Protein AF-F7V341-F1 (afdb_monomer)

Structure (mmCIF, N/CA/C/O backbone):
data_AF-F7V341-F1
#
_entry.id   AF-F7V341-F1
#
loop_
_atom_site.group_PDB
_atom_site.id
_atom_site.type_symbol
_atom_site.label_atom_id
_atom_site.label_alt_id
_atom_site.label_comp_id
_atom_site.label_asym_id
_atom_site.label_entity_id
_atom_site.label_seq_id
_atom_site.pdbx_PDB_ins_code
_atom_site.Cartn_x
_atom_site.Cartn_y
_atom_site.Cartn_z
_atom_site.occupancy
_atom_site.B_iso_or_equiv
_atom_site.auth_seq_id
_atom_site.auth_comp_id
_atom_site.auth_asym_id
_atom_site.auth_atom_id
_atom_site.pdbx_PDB_model_num
ATOM 1 N N . MET A 1 1 ? -10.546 -16.181 17.383 1.00 55.66 1 MET A N 1
ATOM 2 C CA . MET A 1 1 ? -9.784 -15.090 18.020 1.00 55.66 1 MET A CA 1
ATOM 3 C C . MET A 1 1 ? -10.791 -14.200 18.702 1.00 55.66 1 MET A C 1
ATOM 5 O O . MET A 1 1 ? -11.728 -13.771 18.034 1.00 55.66 1 MET A O 1
ATOM 9 N N . ALA A 1 2 ? -10.668 -14.019 20.012 1.00 81.25 2 ALA A N 1
ATOM 10 C CA . ALA A 1 2 ? -11.528 -13.105 20.741 1.00 81.25 2 ALA A CA 1
ATOM 11 C C . ALA A 1 2 ? -10.907 -11.705 20.666 1.00 81.25 2 ALA A C 1
ATOM 13 O O . ALA A 1 2 ? -9.764 -11.485 21.069 1.00 81.25 2 ALA A O 1
ATOM 14 N N . VAL A 1 3 ? -11.648 -10.759 20.095 1.00 93.88 3 VAL A N 1
ATOM 15 C CA . VAL A 1 3 ? -11.376 -9.337 20.315 1.00 93.88 3 VAL A CA 1
ATOM 16 C C . VAL A 1 3 ? -11.966 -8.950 21.667 1.00 93.88 3 VAL A C 1
ATOM 18 O O . VAL A 1 3 ? -13.010 -9.471 22.061 1.00 93.88 3 VAL A O 1
ATOM 21 N N . THR A 1 4 ? -11.326 -8.028 22.376 1.00 96.75 4 THR A N 1
ATOM 22 C CA . THR A 1 4 ? -11.939 -7.374 23.534 1.00 96.75 4 THR A CA 1
ATOM 23 C C . THR A 1 4 ? -12.613 -6.095 23.066 1.00 96.75 4 THR A C 1
ATOM 25 O O . THR A 1 4 ? -12.079 -5.374 22.219 1.00 96.75 4 THR A O 1
ATOM 28 N N . ALA A 1 5 ? -13.798 -5.817 23.601 1.00 97.62 5 ALA A N 1
ATOM 29 C CA . ALA A 1 5 ? -14.559 -4.636 23.240 1.00 97.62 5 ALA A CA 1
ATOM 30 C C . ALA A 1 5 ? -15.287 -4.049 24.448 1.00 97.62 5 ALA A C 1
ATOM 32 O O . ALA A 1 5 ? -15.711 -4.771 25.349 1.00 97.62 5 ALA A O 1
ATOM 33 N N . GLU A 1 6 ? -15.452 -2.732 24.443 1.00 97.94 6 GLU A N 1
ATOM 34 C CA . GLU A 1 6 ? -16.211 -1.994 25.445 1.00 97.94 6 GLU A CA 1
ATOM 35 C C . GLU A 1 6 ? -17.426 -1.334 24.802 1.00 97.94 6 GLU A C 1
ATOM 37 O O . GLU A 1 6 ? -17.335 -0.719 23.736 1.00 97.94 6 GLU A O 1
ATOM 42 N N . LYS A 1 7 ? -18.571 -1.423 25.480 1.00 97.81 7 LYS A N 1
ATOM 43 C CA . LYS A 1 7 ? -19.772 -0.702 25.072 1.00 97.81 7 LYS A CA 1
ATOM 44 C C . LYS A 1 7 ? -19.579 0.798 25.309 1.00 97.81 7 LYS A C 1
ATOM 46 O O . LYS A 1 7 ? -19.144 1.228 26.379 1.00 97.81 7 LYS A O 1
ATOM 51 N N . ARG A 1 8 ? -19.941 1.603 24.316 1.00 97.50 8 ARG A N 1
ATOM 52 C CA . ARG A 1 8 ? -19.911 3.067 24.342 1.00 97.50 8 ARG A CA 1
ATOM 53 C C . ARG A 1 8 ? -21.260 3.628 23.896 1.00 97.50 8 ARG A C 1
ATOM 55 O O . ARG A 1 8 ? -22.016 2.966 23.190 1.00 97.50 8 ARG A O 1
ATOM 62 N N . GLN A 1 9 ? -21.536 4.870 24.287 1.00 95.81 9 GLN A N 1
ATOM 63 C CA . GLN A 1 9 ? -22.714 5.614 23.847 1.00 95.81 9 GLN A CA 1
ATOM 64 C C . GLN A 1 9 ? -22.306 6.645 22.789 1.00 95.81 9 GLN A C 1
ATOM 66 O O . GLN A 1 9 ? -21.424 7.469 23.033 1.00 95.81 9 GLN A O 1
ATOM 71 N N . GLY A 1 10 ? -22.937 6.596 21.618 1.00 90.56 10 GLY A N 1
ATOM 72 C CA . GLY A 1 10 ? -22.779 7.568 20.537 1.00 90.56 10 GLY A CA 1
ATOM 73 C C . GLY A 1 10 ? -24.066 8.350 20.276 1.00 90.56 10 GLY A C 1
ATOM 74 O O . GLY A 1 10 ? -25.087 8.138 20.933 1.00 90.56 10 GLY A O 1
ATOM 75 N N . LYS A 1 11 ? -24.022 9.249 19.285 1.00 87.62 11 LYS A N 1
ATOM 76 C CA . LYS A 1 11 ? -25.200 10.014 18.835 1.00 87.62 11 LYS A CA 1
ATOM 77 C C . LYS A 1 11 ? -26.300 9.104 18.271 1.00 87.62 11 LYS A C 1
ATOM 79 O O . LYS A 1 11 ? -27.471 9.364 18.515 1.00 87.62 11 LYS A O 1
ATOM 84 N N . ASP A 1 12 ? -25.908 8.017 17.606 1.00 86.94 12 ASP A N 1
ATOM 85 C CA . ASP A 1 12 ? -26.813 7.071 16.936 1.00 86.94 12 ASP A CA 1
ATOM 86 C C . ASP A 1 12 ? -27.156 5.835 17.792 1.00 86.94 12 ASP A C 1
ATOM 88 O O . ASP A 1 12 ? -27.666 4.840 17.282 1.00 86.94 12 ASP A O 1
ATOM 92 N N . GLY A 1 13 ? -26.863 5.882 19.097 1.00 93.56 13 GLY A N 1
ATOM 93 C CA . GLY A 1 13 ? -27.121 4.792 20.040 1.00 93.56 13 GLY A CA 1
ATOM 94 C C . GLY A 1 13 ? -25.859 4.113 20.575 1.00 93.56 13 GLY A C 1
ATOM 95 O O . GLY A 1 13 ? -24.758 4.670 20.538 1.00 93.56 13 GLY A O 1
ATOM 96 N N . GLU A 1 14 ? -26.041 2.918 21.135 1.00 97.12 14 GLU A N 1
ATOM 97 C CA . GLU A 1 14 ? -24.947 2.100 21.662 1.00 97.12 14 GLU A CA 1
ATOM 98 C C . GLU A 1 14 ? -24.066 1.559 20.525 1.00 97.12 14 GLU A C 1
ATOM 100 O O . GLU A 1 14 ? -24.561 1.145 19.474 1.00 97.12 14 GLU A O 1
ATOM 105 N N . TYR A 1 15 ? -22.754 1.522 20.749 1.00 98.12 15 TYR A N 1
ATOM 106 C CA . TYR A 1 15 ? -21.795 0.891 19.846 1.00 98.12 15 TYR A CA 1
ATOM 107 C C . TYR A 1 15 ? -20.679 0.183 20.616 1.00 98.12 15 TYR A C 1
ATOM 109 O O . TYR A 1 15 ? -20.472 0.431 21.804 1.00 98.12 15 TYR A O 1
ATOM 117 N N . MET A 1 16 ? -19.942 -0.682 19.923 1.00 98.44 16 MET A N 1
ATOM 118 C CA . MET A 1 16 ? -18.777 -1.378 20.465 1.00 98.44 16 MET A CA 1
ATOM 119 C C . MET A 1 16 ? -17.484 -0.704 20.003 1.00 98.44 16 MET A C 1
ATOM 121 O O . MET A 1 16 ? -17.299 -0.406 18.818 1.00 98.44 16 MET A O 1
ATOM 125 N N . GLU A 1 17 ? -16.594 -0.471 20.959 1.00 98.62 17 GLU A N 1
ATOM 126 C CA . GLU A 1 17 ? -15.222 -0.024 20.750 1.00 98.62 17 GLU A CA 1
ATOM 127 C C . GLU A 1 17 ? -14.275 -1.202 20.945 1.00 98.62 17 GLU A C 1
ATOM 129 O O . GLU A 1 17 ? -14.249 -1.781 22.027 1.00 98.62 17 GLU A O 1
ATOM 134 N N . ILE A 1 18 ? -13.477 -1.542 19.933 1.00 98.62 18 ILE A N 1
ATOM 135 C CA . ILE A 1 18 ? -12.446 -2.576 20.072 1.00 98.62 18 ILE A CA 1
ATOM 136 C C . ILE A 1 18 ? -11.300 -2.038 20.925 1.00 98.62 18 ILE A C 1
ATOM 138 O O . ILE A 1 18 ? -10.719 -1.002 20.603 1.00 98.62 18 ILE A O 1
ATOM 142 N N . THR A 1 19 ? -10.949 -2.757 21.987 1.00 98.31 19 THR A N 1
ATOM 143 C CA . THR A 1 19 ? -9.899 -2.374 22.943 1.00 98.31 19 THR A CA 1
ATOM 144 C C . THR A 1 19 ? -8.678 -3.289 22.911 1.00 98.31 19 THR A C 1
ATOM 146 O O . THR A 1 19 ? -7.677 -2.972 23.545 1.00 98.31 19 THR A O 1
ATOM 149 N N . GLY A 1 20 ? -8.735 -4.397 22.169 1.00 97.69 20 GLY A N 1
ATOM 150 C CA . GLY A 1 20 ? -7.634 -5.349 22.063 1.00 97.69 20 GLY A CA 1
ATOM 151 C C . GLY A 1 20 ? -8.049 -6.675 21.423 1.00 97.69 20 GLY A C 1
ATOM 152 O O . GLY A 1 20 ? -9.156 -6.825 20.903 1.00 97.69 20 GLY A O 1
ATOM 153 N N . ALA A 1 21 ? -7.136 -7.643 21.453 1.00 96.88 21 ALA A N 1
ATOM 154 C CA . ALA A 1 21 ? -7.350 -9.029 21.035 1.00 96.88 21 ALA A CA 1
ATOM 155 C C . ALA A 1 21 ? -6.364 -9.956 21.758 1.00 96.88 21 ALA A C 1
ATOM 157 O O . ALA A 1 21 ? -5.354 -9.485 22.293 1.00 96.88 21 ALA A O 1
ATOM 158 N N . ASP A 1 22 ? -6.621 -11.262 21.722 1.00 95.62 22 ASP A N 1
ATOM 159 C CA . ASP A 1 22 ? -5.758 -12.285 22.323 1.00 95.62 22 ASP A CA 1
ATOM 160 C C . ASP A 1 22 ? -4.270 -12.129 21.920 1.00 95.62 22 ASP A C 1
ATOM 162 O O . ASP A 1 22 ? -3.976 -11.794 20.761 1.00 95.62 22 ASP A O 1
ATOM 166 N N . PRO A 1 23 ? -3.305 -12.380 22.829 1.00 93.56 23 PRO A N 1
ATOM 167 C CA . PRO A 1 23 ? -1.886 -12.471 22.478 1.00 93.56 23 PRO A CA 1
ATOM 168 C C . PRO A 1 23 ? -1.622 -13.549 21.417 1.00 93.56 23 PRO A C 1
ATOM 170 O O . PRO A 1 23 ? -2.272 -14.592 21.412 1.00 93.56 23 PRO A O 1
ATOM 173 N N . GLY A 1 24 ? -0.648 -13.322 20.536 1.00 94.94 24 GLY A N 1
ATOM 174 C CA . GLY A 1 24 ? -0.331 -14.231 19.429 1.00 94.94 24 GLY A CA 1
ATOM 175 C C . GLY A 1 24 ? -1.274 -14.104 18.228 1.00 94.94 24 GLY A C 1
ATOM 176 O O . GLY A 1 24 ? -1.206 -14.915 17.307 1.00 94.94 24 GLY A O 1
ATOM 177 N N . THR A 1 25 ? -2.155 -13.101 18.215 1.00 96.69 25 THR A N 1
ATOM 178 C CA . THR A 1 25 ? -2.979 -12.790 17.042 1.00 96.69 25 THR A CA 1
ATOM 179 C C . THR A 1 25 ? -2.078 -12.214 15.951 1.00 96.69 25 THR A C 1
ATOM 181 O O . THR A 1 25 ? -1.647 -11.073 16.060 1.00 96.69 25 THR A O 1
ATOM 184 N N . GLU A 1 26 ? -1.791 -12.990 14.901 1.00 97.81 26 GLU A N 1
ATOM 185 C CA . GLU A 1 26 ? -1.021 -12.502 13.743 1.00 97.81 26 GLU A CA 1
ATOM 186 C C . GLU A 1 26 ? -1.901 -11.787 12.707 1.00 97.81 26 GLU A C 1
ATOM 188 O O . GLU A 1 26 ? -1.457 -10.842 12.055 1.00 97.81 26 GLU A O 1
ATOM 193 N N . VAL A 1 27 ? -3.162 -12.212 12.570 1.00 98.12 27 VAL A N 1
ATOM 194 C CA . VAL A 1 27 ? -4.146 -11.624 11.651 1.00 98.12 27 VAL A CA 1
ATOM 195 C C . VAL A 1 27 ? -5.333 -11.123 12.463 1.00 98.12 27 VAL A C 1
ATOM 197 O O . VAL A 1 27 ? -6.167 -11.909 12.910 1.00 98.12 27 VAL A O 1
ATOM 200 N N . LEU A 1 28 ? -5.417 -9.810 12.657 1.00 98.25 28 LEU A N 1
ATOM 201 C CA . LEU A 1 28 ? -6.526 -9.178 13.358 1.00 98.25 28 LEU A CA 1
ATOM 202 C C . LEU A 1 28 ? -7.665 -8.897 12.385 1.00 98.25 28 LEU A C 1
ATOM 204 O O . LEU A 1 28 ? -7.558 -8.030 11.521 1.00 98.25 28 LEU A O 1
ATOM 208 N N . VAL A 1 29 ? -8.788 -9.582 12.575 1.00 98.06 29 VAL A N 1
ATOM 209 C CA . VAL A 1 29 ? -10.042 -9.268 11.885 1.00 98.06 29 VAL A CA 1
ATOM 210 C C . VAL A 1 29 ? -10.973 -8.587 12.875 1.00 98.06 29 VAL A C 1
ATOM 212 O O . VAL A 1 29 ? -11.440 -9.218 13.824 1.00 98.06 29 VAL A O 1
ATOM 215 N N . ILE A 1 30 ? -11.234 -7.297 12.668 1.00 98.31 30 ILE A N 1
ATOM 216 C CA . ILE A 1 30 ? -12.213 -6.567 13.471 1.00 98.31 30 ILE A CA 1
ATOM 217 C C . ILE A 1 30 ? -13.617 -7.012 13.033 1.00 98.31 30 ILE A C 1
ATOM 219 O O . ILE A 1 30 ? -13.924 -6.936 11.843 1.00 98.31 30 ILE A O 1
ATOM 223 N N . PRO A 1 31 ? -14.475 -7.496 13.948 1.00 97.62 31 PRO A N 1
ATOM 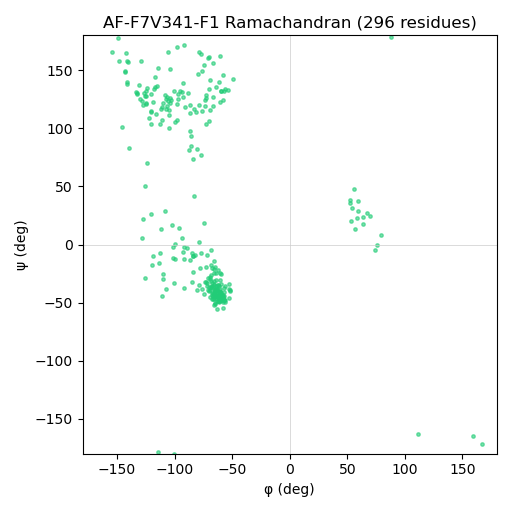224 C CA . PRO A 1 31 ? -15.825 -7.908 13.586 1.00 97.62 31 PRO A CA 1
ATOM 225 C C . PRO A 1 31 ? -16.723 -6.693 13.324 1.00 97.62 31 PRO A C 1
ATOM 227 O O . PRO A 1 31 ? -16.517 -5.624 13.894 1.00 97.62 31 PRO A O 1
ATOM 230 N N . GLU A 1 32 ? -17.766 -6.865 12.510 1.00 97.69 32 GLU A N 1
ATOM 231 C CA . GL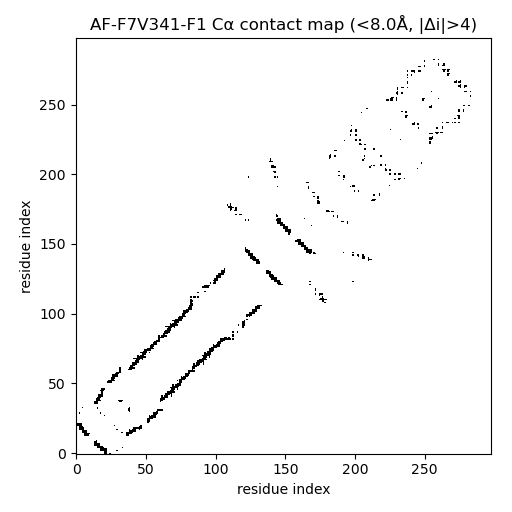U A 1 32 ? -18.772 -5.812 12.291 1.00 97.69 32 GLU A CA 1
ATOM 232 C C . GLU A 1 32 ? -19.648 -5.560 13.526 1.00 97.69 32 GLU A C 1
ATOM 234 O O . GLU A 1 32 ? -20.146 -4.451 13.731 1.00 97.69 32 GLU A O 1
ATOM 239 N N . THR A 1 33 ? -19.829 -6.586 14.363 1.00 97.44 33 THR A N 1
ATOM 240 C CA . THR A 1 33 ? -20.651 -6.550 15.578 1.00 97.44 33 THR A CA 1
ATOM 241 C C . THR A 1 33 ? -20.022 -7.372 16.699 1.00 97.44 33 THR A C 1
ATOM 243 O O . THR A 1 33 ? -19.436 -8.420 16.431 1.00 97.44 33 THR A O 1
ATOM 246 N N . VAL A 1 34 ? -20.237 -6.969 17.952 1.00 97.12 34 VAL A N 1
ATOM 247 C CA . VAL A 1 34 ? -19.986 -7.792 19.148 1.00 97.12 34 VAL A CA 1
ATOM 248 C C . VAL A 1 34 ? -21.277 -7.821 19.965 1.00 97.12 34 VAL A C 1
ATOM 250 O O . VAL A 1 34 ? -21.876 -6.774 20.195 1.00 97.12 34 VAL A O 1
ATOM 253 N N . ASP A 1 35 ? -21.750 -9.016 20.328 1.00 94.50 35 ASP A N 1
ATOM 254 C CA . ASP A 1 35 ? -23.031 -9.237 21.026 1.00 94.50 35 ASP A CA 1
ATOM 255 C C . ASP A 1 35 ? -24.245 -8.570 20.345 1.00 94.50 35 ASP A C 1
ATOM 257 O O . ASP A 1 35 ? -25.162 -8.070 20.994 1.00 94.50 35 ASP A O 1
ATOM 261 N N . GLY A 1 36 ? -24.241 -8.533 19.008 1.00 95.50 36 GLY A N 1
ATOM 262 C CA . GLY A 1 36 ? -25.292 -7.898 18.201 1.00 95.50 36 GLY A CA 1
ATOM 263 C C . GLY A 1 36 ? -25.236 -6.366 18.158 1.00 95.50 36 GLY A C 1
ATOM 264 O O . GLY A 1 36 ? -26.049 -5.751 17.471 1.00 95.50 36 GLY A O 1
ATOM 265 N N . ILE A 1 37 ? -24.272 -5.739 18.837 1.00 96.94 37 ILE A N 1
ATOM 266 C CA . ILE A 1 37 ? -24.058 -4.289 18.830 1.00 96.94 37 ILE A CA 1
ATOM 267 C C . ILE A 1 37 ? -22.988 -3.950 17.778 1.00 96.94 37 ILE A C 1
ATOM 269 O O . ILE A 1 37 ? -21.936 -4.597 17.753 1.00 96.94 37 ILE A O 1
ATOM 273 N N . PRO A 1 38 ? -23.208 -2.951 16.901 1.00 97.75 38 PRO A N 1
ATOM 274 C CA . PRO A 1 38 ? -22.259 -2.606 15.847 1.00 97.75 38 PRO A CA 1
ATOM 275 C C . PRO A 1 38 ? -20.929 -2.097 16.408 1.00 97.75 38 PRO A C 1
ATOM 277 O O . PRO A 1 38 ? -20.895 -1.231 17.285 1.00 97.75 38 PRO A O 1
ATOM 280 N N . VAL A 1 39 ? -19.825 -2.581 15.844 1.00 98.44 39 VAL A N 1
ATOM 281 C CA . VAL A 1 39 ? -18.482 -2.058 16.106 1.00 98.44 39 VAL A CA 1
ATOM 282 C C . VAL A 1 39 ? -18.288 -0.787 15.294 1.00 98.44 39 VAL A C 1
ATOM 284 O O . VAL A 1 39 ? -18.380 -0.809 14.064 1.00 98.44 39 VAL A O 1
ATOM 287 N N . ARG A 1 40 ? -18.023 0.327 15.983 1.00 98.38 40 ARG A N 1
ATOM 288 C CA . ARG A 1 40 ? -17.871 1.653 15.359 1.00 98.38 40 ARG A CA 1
ATOM 289 C C . ARG A 1 40 ? -16.505 2.286 15.584 1.00 98.38 40 ARG A C 1
ATOM 291 O O . ARG A 1 40 ? -16.159 3.186 14.822 1.00 98.38 40 ARG A O 1
ATOM 298 N N . SER A 1 41 ? -15.720 1.831 16.557 1.00 98.56 41 SER A N 1
ATOM 299 C CA . SER A 1 41 ? -14.396 2.404 16.805 1.00 98.56 41 SER A CA 1
ATOM 300 C C . SER A 1 41 ? -13.338 1.376 17.178 1.00 98.56 41 SER A C 1
ATOM 302 O O . SER A 1 41 ? -13.636 0.295 17.690 1.00 98.56 41 SER A O 1
ATOM 304 N N . VAL A 1 42 ? -12.085 1.765 16.953 1.00 98.81 42 VAL A N 1
ATOM 305 C CA . VAL A 1 42 ? -10.908 1.157 17.577 1.00 98.81 42 VAL A CA 1
ATOM 306 C C . VAL A 1 42 ? -10.363 2.133 18.608 1.00 98.81 42 VAL A C 1
ATOM 308 O O . VAL A 1 42 ? -10.125 3.302 18.297 1.00 98.81 42 VAL A O 1
ATOM 311 N N . GLY A 1 43 ? -10.218 1.652 19.841 1.00 98.69 43 GLY A N 1
ATOM 312 C CA . GLY A 1 43 ? -9.825 2.435 21.002 1.00 98.69 43 GLY A CA 1
ATOM 313 C C . GLY A 1 43 ? -8.395 2.966 20.921 1.00 98.69 43 GLY A C 1
ATOM 314 O O . GLY A 1 43 ? -7.532 2.408 20.240 1.00 98.69 43 GLY A O 1
ATOM 315 N N . SER A 1 44 ? -8.131 4.047 21.658 1.00 98.62 44 SER A N 1
ATOM 316 C CA . SER A 1 44 ? -6.788 4.621 21.743 1.00 98.62 44 SER A CA 1
ATOM 317 C C . SER A 1 44 ? -5.811 3.588 22.297 1.00 98.62 44 SER A C 1
ATOM 319 O O . SER A 1 44 ? -6.086 2.973 23.325 1.00 98.62 44 SER A O 1
ATOM 321 N N . ASN A 1 45 ? -4.657 3.430 21.650 1.00 98.44 45 ASN A N 1
ATOM 322 C CA . ASN A 1 45 ? -3.627 2.448 22.011 1.00 98.44 45 ASN A CA 1
ATOM 323 C C . ASN A 1 45 ? -4.077 0.970 22.062 1.00 98.44 45 ASN A C 1
ATOM 325 O O . ASN A 1 45 ? -3.312 0.151 22.569 1.00 98.44 45 ASN A O 1
ATOM 329 N N . ALA A 1 46 ? -5.256 0.604 21.539 1.00 98.38 46 ALA A N 1
ATOM 330 C CA . ALA A 1 46 ? -5.817 -0.752 21.652 1.00 98.38 46 ALA A CA 1
ATOM 331 C C . ALA A 1 46 ? -4.857 -1.868 21.191 1.00 98.38 46 ALA A C 1
ATOM 333 O O . ALA A 1 46 ? -4.826 -2.960 21.756 1.00 98.38 46 ALA A O 1
ATOM 334 N N . PHE A 1 47 ? -4.042 -1.576 20.179 1.00 98.62 47 PHE A N 1
ATOM 335 C CA . PHE A 1 47 ? -3.057 -2.481 19.593 1.00 98.62 47 PHE A CA 1
ATOM 336 C C . PHE A 1 47 ? -1.661 -1.848 19.523 1.00 98.62 47 PHE A C 1
ATOM 338 O O . PHE A 1 47 ? -0.819 -2.278 18.739 1.00 98.62 47 PHE A O 1
ATOM 345 N N . SER A 1 48 ? -1.397 -0.830 20.345 1.00 98.38 48 SER A N 1
ATOM 346 C CA . SER A 1 48 ? -0.088 -0.179 20.404 1.00 98.38 48 SER A CA 1
ATOM 347 C C . SER A 1 48 ? 0.995 -1.191 20.795 1.00 98.38 48 SER A C 1
ATOM 349 O O . SER A 1 48 ? 0.835 -1.942 21.758 1.00 98.38 48 SER A O 1
ATOM 351 N N . ARG A 1 49 ? 2.112 -1.200 20.059 1.00 98.38 49 ARG A N 1
ATOM 352 C CA . ARG A 1 49 ? 3.304 -2.035 20.298 1.00 98.38 49 ARG A CA 1
ATOM 353 C C . ARG A 1 49 ? 3.078 -3.542 20.178 1.00 98.38 49 ARG A C 1
ATOM 355 O O . ARG A 1 49 ? 3.836 -4.322 20.750 1.00 98.38 49 ARG A O 1
ATOM 362 N N . ARG A 1 50 ? 2.061 -3.980 19.434 1.00 97.94 50 ARG A N 1
ATOM 363 C CA . ARG A 1 50 ? 1.839 -5.408 19.171 1.00 97.94 50 ARG A CA 1
ATOM 364 C C . ARG A 1 50 ? 2.929 -5.968 18.254 1.00 97.94 50 ARG A C 1
ATOM 366 O O . ARG A 1 50 ? 3.057 -5.568 17.101 1.00 97.94 50 ARG A O 1
ATOM 373 N N . GLU A 1 51 ? 3.716 -6.904 18.781 1.00 97.62 51 GLU A N 1
ATOM 374 C CA . GLU A 1 51 ? 4.838 -7.552 18.077 1.00 97.62 51 GLU A CA 1
ATOM 375 C C . GLU A 1 51 ? 4.434 -8.817 17.305 1.00 97.62 51 GLU A C 1
ATOM 377 O O . GLU A 1 51 ? 5.262 -9.452 16.653 1.00 97.62 51 GLU A O 1
ATOM 382 N N . ASP A 1 52 ? 3.174 -9.223 17.401 1.00 97.69 52 ASP A N 1
ATOM 383 C CA . ASP A 1 52 ? 2.600 -10.403 16.758 1.00 97.69 52 ASP A CA 1
ATOM 384 C C . ASP A 1 52 ? 1.798 -10.064 15.497 1.00 97.69 52 ASP A C 1
ATOM 386 O O . ASP A 1 52 ? 1.841 -10.837 14.543 1.00 97.69 52 ASP A O 1
ATOM 390 N N . LEU A 1 53 ? 1.130 -8.905 15.460 1.00 98.38 53 LEU A N 1
ATOM 391 C CA . LEU A 1 53 ? 0.312 -8.476 14.324 1.00 98.38 53 LEU A CA 1
ATOM 392 C C . LEU A 1 53 ? 1.138 -8.353 13.039 1.00 98.38 53 LEU A C 1
ATOM 394 O O . LEU A 1 53 ? 2.080 -7.565 12.974 1.00 98.38 53 LEU A O 1
ATOM 398 N N . ARG A 1 54 ? 0.719 -9.088 12.008 1.00 98.56 54 ARG A N 1
ATOM 399 C CA . ARG A 1 54 ? 1.208 -9.007 10.624 1.00 98.56 54 ARG A CA 1
ATOM 400 C C . ARG A 1 54 ? 0.179 -8.421 9.673 1.00 98.56 54 ARG A C 1
ATOM 402 O O . ARG A 1 54 ? 0.544 -7.780 8.693 1.00 98.56 54 ARG A O 1
ATOM 409 N N . GLU A 1 55 ? -1.102 -8.621 9.966 1.00 98.75 55 GLU A N 1
ATOM 410 C CA . GLU A 1 55 ? -2.195 -8.153 9.123 1.00 98.75 55 GLU A CA 1
ATOM 411 C C . GLU A 1 55 ? -3.370 -7.642 9.957 1.00 98.75 55 GLU A C 1
ATOM 413 O O . GLU A 1 55 ? -3.742 -8.246 10.965 1.00 98.75 55 GLU A O 1
ATOM 418 N N . ILE A 1 56 ? -3.972 -6.538 9.514 1.00 98.75 56 ILE A N 1
ATOM 419 C CA . ILE A 1 56 ? -5.172 -5.955 10.119 1.00 98.75 56 ILE A CA 1
ATOM 420 C C . ILE A 1 56 ? -6.258 -5.805 9.056 1.00 98.75 56 ILE A C 1
ATOM 422 O O . ILE A 1 56 ? -6.019 -5.247 7.986 1.00 98.75 56 ILE A O 1
ATOM 426 N N . ARG A 1 57 ? -7.478 -6.242 9.379 1.00 98.56 57 ARG A N 1
ATOM 427 C CA . ARG A 1 57 ? -8.677 -6.065 8.556 1.00 98.56 57 ARG A CA 1
ATOM 428 C C . ARG A 1 57 ? -9.735 -5.279 9.323 1.00 98.56 57 ARG A C 1
ATOM 430 O O . ARG A 1 57 ? -10.254 -5.757 10.333 1.00 98.56 57 ARG A O 1
ATOM 437 N N . ILE A 1 58 ? -10.042 -4.078 8.837 1.00 98.56 58 ILE A N 1
ATOM 438 C CA . ILE A 1 58 ? -10.998 -3.139 9.431 1.00 98.56 58 ILE A CA 1
ATOM 439 C C . ILE A 1 58 ? -12.262 -3.104 8.554 1.00 98.56 58 ILE A C 1
ATOM 441 O O . ILE A 1 58 ? -12.179 -2.700 7.394 1.00 98.56 58 ILE A O 1
ATOM 445 N N . PRO A 1 59 ? -13.438 -3.517 9.055 1.00 97.69 59 PRO A N 1
ATOM 446 C CA . P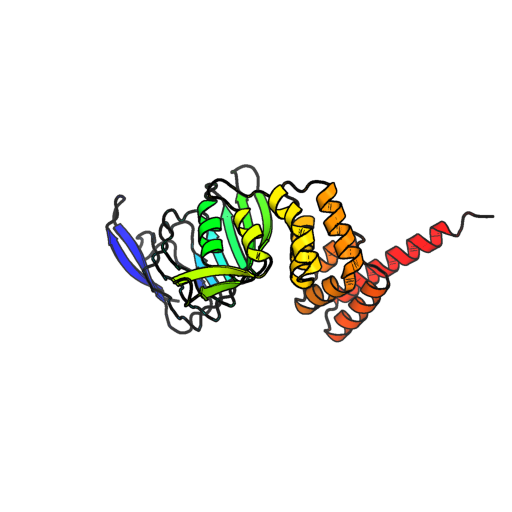RO A 1 59 ? -14.653 -3.577 8.252 1.00 97.69 59 PRO A CA 1
ATOM 447 C C . PRO A 1 59 ? -15.295 -2.195 8.076 1.00 97.69 59 PRO A C 1
ATOM 449 O O . PRO A 1 59 ? -15.031 -1.261 8.837 1.00 97.69 59 PRO A O 1
ATOM 452 N N . GLY A 1 60 ? -16.233 -2.091 7.129 1.00 97.00 60 GLY A N 1
ATOM 453 C CA . GLY A 1 60 ? -16.952 -0.844 6.834 1.00 97.00 60 GLY A CA 1
ATOM 454 C C . GLY A 1 60 ? -17.922 -0.356 7.914 1.00 97.00 60 GLY A C 1
ATOM 455 O O . GLY A 1 60 ? -18.489 0.736 7.805 1.00 97.00 60 GLY A O 1
ATOM 456 N N . SER A 1 61 ? -18.115 -1.137 8.981 1.00 97.31 61 SER A N 1
ATOM 457 C CA . SER A 1 61 ? -18.860 -0.698 10.160 1.00 97.31 61 SER A CA 1
ATOM 458 C C . SER A 1 61 ? -18.086 0.344 10.979 1.00 97.31 61 SER A C 1
ATOM 460 O O . SER A 1 61 ? -18.726 1.195 11.607 1.00 97.31 61 SER A O 1
ATOM 462 N N . VAL A 1 62 ? -16.746 0.311 10.949 1.00 98.38 62 VAL A N 1
ATOM 463 C CA . VAL A 1 62 ? -15.871 1.194 11.731 1.00 98.38 62 VAL A CA 1
ATOM 464 C C . VAL A 1 62 ? -15.901 2.614 11.168 1.00 98.38 62 VAL A C 1
ATOM 466 O O . VAL A 1 62 ? -15.712 2.837 9.972 1.00 98.38 62 VAL A O 1
ATOM 469 N N . ARG A 1 63 ? -16.142 3.578 12.060 1.00 97.56 63 ARG A N 1
ATOM 470 C CA . ARG A 1 63 ? -16.207 5.021 11.789 1.00 97.56 63 ARG A CA 1
ATOM 471 C C . ARG A 1 63 ? -15.036 5.789 12.383 1.00 97.56 63 ARG A C 1
ATOM 473 O O . ARG A 1 63 ? -14.710 6.849 11.866 1.00 97.56 63 ARG A O 1
ATOM 480 N N . GLN A 1 64 ? -14.415 5.272 13.445 1.00 98.25 64 GLN A N 1
ATOM 481 C CA . GLN A 1 64 ? -13.386 5.998 14.187 1.00 98.25 64 GLN A CA 1
ATOM 482 C C . GLN A 1 64 ? -12.153 5.136 14.462 1.00 98.25 64 GLN A C 1
ATOM 484 O O . GLN A 1 64 ? -12.258 4.044 15.023 1.00 98.25 64 GLN A O 1
ATOM 489 N N . LEU A 1 65 ? -10.976 5.665 14.137 1.00 98.75 65 LEU A N 1
ATOM 490 C CA . LEU A 1 65 ? -9.682 5.121 14.543 1.00 98.75 65 LEU A CA 1
ATOM 491 C C . LEU A 1 65 ? -9.038 6.104 15.513 1.00 98.75 65 LEU A C 1
ATOM 493 O O . LEU A 1 65 ? -8.585 7.175 15.111 1.00 98.75 65 LEU A O 1
ATOM 497 N N . LYS A 1 66 ? -9.060 5.772 16.807 1.00 98.62 66 LYS A N 1
ATOM 498 C CA . LYS A 1 66 ? -8.573 6.673 17.855 1.00 98.62 66 LYS A CA 1
ATOM 499 C C . LYS A 1 66 ? -7.047 6.699 17.933 1.00 98.62 66 LYS A C 1
ATOM 501 O O . LYS A 1 66 ? -6.359 5.828 17.405 1.00 98.62 66 LYS A O 1
ATOM 506 N N . GLY A 1 67 ? -6.529 7.725 18.611 1.00 98.50 67 GLY A N 1
ATOM 507 C CA . GLY A 1 67 ? -5.106 8.057 18.603 1.00 98.50 67 GLY A CA 1
ATOM 508 C C . GLY A 1 67 ? -4.227 6.873 18.993 1.00 98.50 67 GLY A C 1
ATOM 509 O O . GLY A 1 67 ? -4.495 6.186 19.987 1.00 98.50 67 GLY A O 1
ATOM 510 N N . PHE A 1 68 ? -3.181 6.647 18.201 1.00 98.56 68 PHE A N 1
ATOM 511 C CA . PHE A 1 68 ? -2.198 5.583 18.412 1.00 98.56 68 PHE A CA 1
ATOM 512 C C . PHE A 1 68 ? -2.770 4.154 18.454 1.00 98.56 68 PHE A C 1
ATOM 514 O O . PHE A 1 68 ? -2.139 3.268 19.033 1.00 98.56 68 PHE A O 1
ATOM 521 N N . ALA A 1 69 ? -3.949 3.897 17.868 1.00 98.69 69 ALA A N 1
ATOM 522 C CA . ALA A 1 69 ? -4.608 2.587 17.934 1.00 98.69 69 ALA A CA 1
ATOM 523 C C . ALA A 1 69 ? -3.704 1.412 17.516 1.00 98.69 69 ALA A C 1
ATOM 525 O O . ALA A 1 69 ? -3.733 0.390 18.194 1.00 98.69 69 ALA A O 1
ATOM 526 N N . PHE A 1 70 ? -2.866 1.569 16.487 1.00 98.62 70 PHE A N 1
ATOM 527 C CA . PHE A 1 70 ? -1.891 0.574 16.016 1.00 98.62 70 PHE A CA 1
ATOM 528 C C . PHE A 1 70 ? -0.450 1.104 16.070 1.00 98.62 70 PHE A C 1
ATOM 530 O O . PHE A 1 70 ? 0.410 0.667 15.310 1.00 98.62 70 PHE A O 1
ATOM 537 N N . TYR A 1 71 ? -0.160 2.057 16.956 1.00 98.56 71 TYR A N 1
ATOM 538 C CA . TYR A 1 71 ? 1.161 2.677 17.036 1.00 98.56 71 TYR A CA 1
ATOM 539 C C . TYR A 1 71 ? 2.273 1.645 17.253 1.00 98.56 71 TYR A C 1
ATOM 541 O O . TYR A 1 71 ? 2.182 0.805 18.145 1.00 98.56 71 TYR A O 1
ATOM 549 N N . HIS A 1 72 ? 3.363 1.758 16.493 1.00 98.25 72 HIS A N 1
ATOM 550 C CA . HIS A 1 72 ? 4.567 0.940 16.652 1.00 98.25 72 HIS A CA 1
ATOM 551 C C . HIS A 1 72 ? 4.294 -0.573 16.588 1.00 98.25 72 HIS A C 1
ATOM 553 O O . HIS A 1 72 ? 4.775 -1.308 17.439 1.00 98.25 72 HIS A O 1
ATOM 559 N N . CYS A 1 73 ? 3.537 -1.072 15.610 1.00 98.38 73 CYS A N 1
ATOM 560 C CA . CYS A 1 73 ? 3.440 -2.518 15.364 1.00 98.38 73 CYS A CA 1
ATOM 561 C C . CYS A 1 73 ? 4.583 -2.955 14.425 1.00 98.38 73 CYS A C 1
ATOM 563 O O . CYS A 1 73 ? 4.470 -2.767 13.212 1.00 98.38 73 CYS A O 1
ATOM 565 N N . PRO A 1 74 ? 5.714 -3.497 14.926 1.00 97.56 74 PRO A N 1
ATOM 566 C CA . PRO A 1 74 ? 6.921 -3.671 14.116 1.00 97.56 74 PRO A CA 1
ATOM 567 C C . PRO A 1 74 ? 6.811 -4.788 13.078 1.00 97.56 74 PRO A C 1
ATOM 569 O O . PRO A 1 74 ? 7.609 -4.806 12.151 1.00 97.56 74 PRO A O 1
ATOM 572 N N . ARG A 1 75 ? 5.866 -5.723 13.233 1.00 98.31 75 ARG A N 1
ATOM 573 C CA . ARG A 1 75 ? 5.648 -6.831 12.291 1.00 98.31 75 ARG A CA 1
ATOM 574 C C . ARG A 1 75 ? 4.464 -6.617 11.358 1.00 98.31 75 ARG A C 1
ATOM 576 O O . ARG A 1 75 ? 4.233 -7.470 10.512 1.00 98.31 75 ARG A O 1
ATOM 583 N N . LEU A 1 76 ? 3.734 -5.510 11.504 1.00 98.69 76 LEU A N 1
ATOM 584 C CA . LEU A 1 76 ? 2.572 -5.234 10.673 1.00 98.69 76 LEU A CA 1
ATOM 585 C C . LEU A 1 76 ? 3.039 -4.997 9.238 1.00 98.69 76 LEU A C 1
ATOM 587 O O . LEU A 1 76 ? 3.802 -4.068 9.007 1.00 98.69 76 LEU A O 1
ATOM 591 N N . GLU A 1 77 ? 2.574 -5.826 8.310 1.00 98.69 77 GLU A N 1
ATOM 592 C CA . GLU A 1 77 ? 2.916 -5.784 6.883 1.00 98.69 77 GLU A CA 1
ATOM 593 C C . GLU A 1 77 ? 1.749 -5.259 6.044 1.00 98.69 77 GLU A C 1
ATOM 595 O O . GLU A 1 77 ? 1.957 -4.509 5.089 1.00 98.69 77 GLU A O 1
ATOM 600 N N . ARG A 1 78 ? 0.515 -5.641 6.411 1.00 98.88 78 ARG A N 1
ATOM 601 C CA . ARG A 1 78 ? -0.692 -5.385 5.615 1.00 98.88 78 ARG A CA 1
ATOM 602 C C . ARG A 1 78 ? -1.825 -4.784 6.438 1.00 98.88 78 ARG A C 1
ATOM 604 O O . ARG A 1 78 ? -2.142 -5.263 7.528 1.00 98.88 78 ARG A O 1
ATOM 611 N N . LEU A 1 79 ? -2.498 -3.786 5.876 1.00 98.81 79 LEU A N 1
ATOM 612 C CA . LEU A 1 79 ? -3.733 -3.227 6.423 1.00 98.81 79 LEU A CA 1
ATOM 613 C C . LEU A 1 79 ? -4.797 -3.145 5.328 1.00 98.81 79 LEU A C 1
ATOM 615 O O . LEU A 1 79 ? -4.573 -2.544 4.285 1.00 98.81 79 LEU A O 1
ATOM 619 N N . SER A 1 80 ? -5.968 -3.730 5.562 1.00 98.75 80 SER A N 1
ATOM 620 C CA . SER A 1 80 ? -7.114 -3.615 4.659 1.00 98.75 80 SER A CA 1
ATOM 621 C C . SER A 1 80 ? -8.284 -2.939 5.356 1.00 98.75 80 SER A C 1
ATOM 623 O O . SER A 1 80 ? -8.638 -3.326 6.474 1.00 98.75 80 SER A O 1
ATOM 625 N N . MET A 1 81 ? -8.921 -1.984 4.689 1.00 98.50 81 MET A N 1
ATOM 626 C CA . MET A 1 81 ? -10.096 -1.298 5.209 1.00 98.50 81 MET A CA 1
ATOM 627 C C . MET A 1 81 ? -11.053 -0.851 4.105 1.00 98.50 81 MET A C 1
ATOM 629 O O . MET A 1 81 ? -10.789 -1.019 2.916 1.00 98.50 81 MET A O 1
ATOM 633 N N . THR A 1 82 ? -12.172 -0.259 4.503 1.00 97.12 82 THR A N 1
ATOM 634 C CA . THR A 1 82 ? -13.006 0.538 3.594 1.00 97.12 82 THR A CA 1
ATOM 635 C C . THR A 1 82 ? -12.827 2.019 3.903 1.00 97.12 82 THR A C 1
ATOM 637 O O . THR A 1 82 ? -12.366 2.377 4.988 1.00 97.12 82 THR A O 1
ATOM 640 N N . ASP A 1 83 ? -13.263 2.890 3.004 1.00 96.81 83 ASP A N 1
ATOM 641 C CA . ASP A 1 83 ? -13.260 4.343 3.196 1.00 96.81 83 ASP A CA 1
ATOM 642 C C . ASP A 1 83 ? -14.361 4.854 4.161 1.00 96.81 83 ASP A C 1
ATOM 644 O O . ASP A 1 83 ? -14.688 6.041 4.211 1.00 96.81 83 ASP A O 1
ATOM 648 N N . SER A 1 84 ? -14.910 3.957 4.987 1.00 97.12 84 SER A N 1
ATOM 649 C CA . SER A 1 84 ? -15.951 4.200 5.990 1.00 97.12 84 SER A CA 1
ATOM 650 C C . SER A 1 84 ? -15.531 5.056 7.185 1.00 97.12 84 SER A C 1
ATOM 652 O O . SER A 1 84 ? -16.415 5.496 7.925 1.00 97.12 84 SER A O 1
ATOM 654 N N . VAL A 1 85 ? -14.224 5.215 7.417 1.00 97.75 85 VAL A N 1
ATOM 655 C CA . VAL A 1 85 ? -13.663 5.897 8.590 1.00 97.75 85 VAL A CA 1
ATOM 656 C C . VAL A 1 85 ? -13.795 7.409 8.432 1.00 97.75 85 VAL A C 1
ATOM 658 O O . VAL A 1 85 ? -13.192 8.017 7.554 1.00 97.75 85 VAL A O 1
ATOM 661 N N . GLU A 1 86 ? -14.590 8.010 9.309 1.00 95.81 86 GLU A N 1
ATOM 662 C CA . GLU A 1 86 ? -14.921 9.437 9.327 1.00 95.81 86 GLU A CA 1
ATOM 663 C C . GLU A 1 86 ? -13.941 10.220 10.215 1.00 95.81 86 GLU A C 1
ATOM 665 O O . GLU A 1 86 ? -13.513 11.323 9.861 1.00 95.81 86 GLU A O 1
ATOM 670 N N . ASP A 1 87 ? -13.530 9.611 11.333 1.00 97.19 87 ASP A N 1
ATOM 671 C CA . ASP A 1 87 ? -12.578 10.189 12.276 1.00 97.19 87 ASP A CA 1
ATOM 672 C C . ASP A 1 87 ? -11.297 9.350 12.348 1.00 97.19 87 ASP A C 1
ATOM 674 O O . ASP A 1 87 ? -11.280 8.229 12.864 1.00 97.19 87 ASP A O 1
ATOM 678 N N . TYR A 1 88 ? -10.203 9.934 11.868 1.00 98.00 88 TYR A N 1
ATOM 679 C CA . TYR A 1 88 ? -8.848 9.422 12.028 1.00 98.00 88 TYR A CA 1
ATOM 680 C C . TYR A 1 88 ? -8.092 10.348 12.981 1.00 98.00 88 TYR A C 1
ATOM 682 O O . TYR A 1 88 ? -8.022 11.556 12.748 1.00 98.00 88 TYR A O 1
ATOM 690 N N . TYR A 1 89 ? -7.591 9.801 14.084 1.00 97.94 89 TYR A N 1
ATOM 691 C CA . TYR A 1 89 ? -6.860 10.558 15.100 1.00 97.94 89 TYR A CA 1
ATOM 692 C C . TYR A 1 89 ? -5.345 10.413 14.917 1.00 97.94 89 TYR A C 1
ATOM 694 O O . TYR A 1 89 ? -4.876 9.587 14.146 1.00 97.94 89 TYR A O 1
ATOM 702 N N . ASP A 1 90 ? -4.574 11.216 15.648 1.00 95.38 90 ASP A N 1
ATOM 703 C CA . ASP A 1 90 ? -3.118 11.278 15.497 1.00 95.38 90 ASP A CA 1
ATOM 704 C C . ASP A 1 90 ? -2.427 9.912 15.689 1.00 95.38 90 ASP A C 1
ATOM 706 O O . ASP A 1 90 ? -2.672 9.192 16.668 1.00 95.38 90 ASP A O 1
ATOM 710 N N . GLY A 1 91 ? -1.539 9.572 14.752 1.00 96.69 91 GLY A N 1
ATOM 711 C CA . GLY A 1 91 ? -0.568 8.495 14.888 1.00 96.69 91 GLY A CA 1
ATOM 712 C C . GLY A 1 91 ? -1.123 7.071 14.893 1.00 96.69 91 GLY A C 1
ATOM 713 O O . GLY A 1 91 ? -0.466 6.195 15.463 1.00 96.69 91 GLY A O 1
ATOM 714 N N . VAL A 1 92 ? -2.300 6.813 14.313 1.00 98.50 92 VAL A N 1
ATOM 715 C CA . VAL A 1 92 ? -2.959 5.491 14.314 1.00 98.50 92 VAL A CA 1
ATOM 716 C C . VAL A 1 92 ? -2.029 4.387 13.814 1.00 98.50 92 VAL A C 1
ATOM 718 O O . VAL A 1 92 ? -1.950 3.366 14.489 1.00 98.50 92 VAL A O 1
ATOM 721 N N . ILE A 1 93 ? -1.307 4.578 12.701 1.00 98.31 93 ILE A N 1
ATOM 722 C CA . ILE A 1 93 ? -0.346 3.583 12.165 1.00 98.31 93 ILE A CA 1
ATOM 723 C C . ILE A 1 93 ? 1.116 4.038 12.251 1.00 98.31 93 ILE A C 1
ATOM 725 O O . ILE A 1 93 ? 2.014 3.433 11.658 1.00 98.31 93 ILE A O 1
ATOM 729 N N . ARG A 1 94 ? 1.393 5.094 13.017 1.00 97.38 94 ARG A N 1
ATOM 730 C CA . ARG A 1 94 ? 2.737 5.664 13.114 1.00 97.38 94 ARG A CA 1
ATOM 731 C C . ARG A 1 94 ? 3.734 4.647 13.675 1.00 97.38 94 ARG A C 1
ATOM 733 O O . ARG A 1 94 ? 3.439 3.922 14.622 1.00 97.38 94 ARG A O 1
ATOM 740 N N . GLN A 1 95 ? 4.947 4.626 13.119 1.00 96.75 95 GLN A N 1
ATOM 741 C CA . GLN A 1 95 ? 6.021 3.674 13.464 1.00 96.75 95 GLN A CA 1
ATOM 742 C C . GLN A 1 95 ? 5.710 2.188 13.167 1.00 96.75 95 GLN A C 1
ATOM 744 O O . GLN A 1 95 ? 6.426 1.316 13.661 1.00 96.75 95 GLN A O 1
ATOM 749 N N . CYS A 1 96 ? 4.719 1.867 12.330 1.00 97.81 96 CYS A N 1
ATOM 750 C CA . CYS A 1 96 ? 4.564 0.519 11.763 1.00 97.81 96 CYS A CA 1
ATOM 751 C C . CYS A 1 96 ? 5.571 0.303 10.623 1.00 97.81 96 CYS A C 1
ATOM 753 O O . CYS A 1 96 ? 5.241 0.420 9.449 1.00 97.81 96 CYS A O 1
ATOM 755 N N . ARG A 1 97 ? 6.838 0.056 10.972 1.00 95.50 97 ARG A N 1
ATOM 756 C CA . ARG A 1 97 ? 7.978 0.151 10.036 1.00 95.50 97 ARG A CA 1
ATOM 757 C C . ARG A 1 97 ? 7.979 -0.861 8.889 1.00 95.50 97 ARG A C 1
ATOM 759 O O . ARG A 1 97 ? 8.659 -0.606 7.903 1.00 95.50 97 ARG A O 1
ATOM 766 N N . ASN A 1 98 ? 7.259 -1.970 9.032 1.00 97.94 98 ASN A N 1
ATOM 767 C CA . ASN A 1 98 ? 7.159 -3.012 8.010 1.00 97.94 98 ASN A CA 1
ATOM 768 C C . ASN A 1 98 ? 5.864 -2.920 7.191 1.00 97.94 98 ASN A C 1
ATOM 770 O O . ASN A 1 98 ? 5.662 -3.752 6.311 1.00 97.94 98 ASN A O 1
ATOM 774 N N . LEU A 1 99 ? 4.999 -1.933 7.465 1.00 98.56 99 LEU A N 1
ATOM 775 C CA . LEU A 1 99 ? 3.724 -1.794 6.771 1.00 98.56 99 LEU A CA 1
ATOM 776 C C . LEU A 1 99 ? 3.989 -1.299 5.354 1.00 98.56 99 LEU A C 1
ATOM 778 O O . LEU A 1 99 ? 4.280 -0.120 5.148 1.00 98.56 99 LEU A O 1
ATOM 782 N N . SER A 1 100 ? 3.890 -2.220 4.403 1.00 97.88 100 SER A N 1
ATOM 783 C CA . SER A 1 100 ? 4.238 -2.007 3.002 1.00 97.88 100 SER A CA 1
ATOM 784 C C . SER A 1 100 ? 3.027 -2.071 2.078 1.00 97.88 100 SER A C 1
ATOM 786 O O . SER A 1 100 ? 3.114 -1.574 0.955 1.00 97.88 100 SER A O 1
ATOM 788 N N . GLU A 1 101 ? 1.889 -2.610 2.530 1.00 98.62 101 GLU A N 1
ATOM 789 C CA . GLU A 1 101 ? 0.668 -2.669 1.724 1.00 98.62 101 GLU A CA 1
ATOM 790 C C . GLU A 1 101 ? -0.573 -2.202 2.483 1.00 98.62 101 GLU A C 1
ATOM 792 O O . GLU A 1 101 ? -0.894 -2.676 3.577 1.00 98.62 101 GLU A O 1
ATOM 797 N N . ILE A 1 102 ? -1.319 -1.300 1.848 1.00 98.81 102 ILE A N 1
ATOM 798 C CA . ILE A 1 102 ? -2.603 -0.812 2.339 1.00 98.81 102 ILE A CA 1
ATOM 799 C C . ILE A 1 102 ? -3.656 -1.021 1.252 1.00 98.81 102 ILE A C 1
ATOM 801 O O . ILE A 1 102 ? -3.534 -0.506 0.146 1.00 98.81 102 ILE A O 1
ATOM 805 N N . SER A 1 103 ? -4.706 -1.777 1.558 1.00 98.69 103 SER A N 1
ATOM 806 C CA . SER A 1 103 ? -5.842 -1.980 0.654 1.00 98.69 103 SER A CA 1
ATOM 807 C C . SER A 1 103 ? -7.060 -1.207 1.145 1.00 98.69 103 SER A C 1
ATOM 809 O O . SER A 1 103 ? -7.468 -1.373 2.295 1.00 98.69 103 SER A O 1
ATOM 811 N N . VAL A 1 104 ? -7.666 -0.384 0.290 1.00 98.44 104 VAL A N 1
ATOM 812 C CA . VAL A 1 104 ? -8.851 0.411 0.641 1.00 98.44 104 VAL A CA 1
ATOM 813 C C . VAL A 1 104 ? -9.964 0.178 -0.373 1.00 98.44 104 VAL A C 1
ATOM 815 O O . VAL A 1 104 ? -9.807 0.451 -1.559 1.00 98.44 104 VAL A O 1
ATOM 818 N N . THR A 1 105 ? -11.111 -0.313 0.092 1.00 97.44 105 THR A N 1
ATOM 819 C CA . THR A 1 105 ? -12.341 -0.328 -0.717 1.00 97.44 105 THR A CA 1
ATOM 820 C C . THR A 1 105 ? -13.012 1.039 -0.620 1.00 97.44 105 THR A C 1
ATOM 822 O O . THR A 1 105 ? -13.402 1.460 0.471 1.00 97.44 105 THR A O 1
ATOM 825 N N . MET A 1 106 ? -13.113 1.738 -1.746 1.00 95.81 106 MET A N 1
ATOM 826 C CA . MET A 1 106 ? -13.621 3.102 -1.859 1.00 95.81 106 MET A CA 1
ATOM 827 C C . MET A 1 106 ? -15.079 3.064 -2.329 1.00 95.81 106 MET A C 1
ATOM 829 O O . MET A 1 106 ? -15.343 2.793 -3.499 1.00 95.81 106 MET A O 1
ATOM 833 N N . GLN A 1 107 ? -16.016 3.329 -1.416 1.00 93.31 107 GLN A N 1
ATOM 834 C CA . GLN A 1 107 ? -17.464 3.339 -1.685 1.00 93.31 107 GLN A CA 1
ATOM 835 C C . GLN A 1 107 ? -18.104 4.709 -1.425 1.00 93.31 107 GLN A C 1
ATOM 837 O O . GLN A 1 107 ? -19.282 4.917 -1.718 1.00 93.31 107 GLN A O 1
ATOM 842 N N . ARG A 1 108 ? -17.359 5.633 -0.810 1.00 93.12 108 ARG A N 1
ATOM 843 C CA . ARG A 1 108 ? -17.827 6.948 -0.351 1.00 93.12 108 ARG A CA 1
ATOM 844 C C . ARG A 1 108 ? -16.955 8.097 -0.843 1.00 93.12 108 ARG A C 1
ATOM 846 O O . ARG A 1 108 ? -17.162 9.222 -0.399 1.00 93.12 108 ARG A O 1
ATOM 853 N N . GLU A 1 109 ? -15.975 7.807 -1.699 1.00 92.81 109 GLU A N 1
ATOM 854 C CA . GLU A 1 109 ? -14.999 8.776 -2.213 1.00 92.81 109 GLU A CA 1
ATOM 855 C C . GLU A 1 109 ? -14.267 9.531 -1.086 1.00 92.81 109 GLU A C 1
ATOM 857 O O . GLU A 1 109 ? -13.868 10.685 -1.227 1.00 92.81 109 GLU A O 1
ATOM 862 N N . ASN A 1 110 ? -14.072 8.884 0.067 1.00 95.12 110 ASN A N 1
ATOM 863 C CA . ASN A 1 110 ? -13.442 9.516 1.223 1.00 95.12 110 ASN A CA 1
ATOM 864 C C . ASN A 1 110 ? -11.911 9.447 1.116 1.00 95.12 110 ASN A C 1
ATOM 866 O O . ASN A 1 110 ? -11.250 8.693 1.827 1.00 95.12 110 ASN A O 1
ATOM 870 N N . TYR A 1 111 ? -11.330 10.253 0.225 1.00 96.12 111 TYR A N 1
ATOM 871 C CA . TYR A 1 111 ? -9.878 10.306 -0.000 1.00 96.12 111 TYR A CA 1
ATOM 872 C C . TYR A 1 111 ? -9.085 10.825 1.203 1.00 96.12 111 TYR A C 1
ATOM 874 O O . TYR A 1 111 ? -7.895 10.525 1.329 1.00 96.12 111 TYR A O 1
ATOM 882 N N . ARG A 1 112 ? -9.741 11.523 2.143 1.00 96.06 112 ARG A N 1
ATOM 883 C CA . ARG A 1 112 ? -9.118 11.944 3.403 1.00 96.06 112 ARG A CA 1
ATOM 884 C C . ARG A 1 112 ? -8.462 10.768 4.125 1.00 96.06 112 ARG A C 1
ATOM 886 O O . ARG A 1 112 ? -7.366 10.950 4.634 1.00 96.06 112 ARG A O 1
ATOM 893 N N . ILE A 1 113 ? -9.060 9.572 4.145 1.00 97.00 113 ILE A N 1
ATOM 894 C CA . ILE A 1 113 ? -8.446 8.439 4.855 1.00 97.00 113 ILE A CA 1
ATOM 895 C C . ILE A 1 113 ? -7.077 8.059 4.278 1.00 97.00 113 ILE A C 1
ATOM 897 O O . ILE A 1 113 ? -6.165 7.736 5.032 1.00 97.00 113 ILE A O 1
ATOM 901 N N . LEU A 1 114 ? -6.904 8.162 2.957 1.00 97.81 114 LEU A N 1
ATOM 902 C CA . LEU A 1 114 ? -5.627 7.896 2.297 1.00 97.81 114 LEU A CA 1
ATOM 903 C C . LEU A 1 114 ? -4.586 8.941 2.702 1.00 97.81 114 LEU A C 1
ATOM 905 O O . LEU A 1 114 ? -3.462 8.585 3.043 1.00 97.81 114 LEU A O 1
ATOM 909 N N . HIS A 1 115 ? -4.985 10.217 2.710 1.00 96.75 115 HIS A N 1
ATOM 910 C CA . HIS A 1 115 ? -4.138 11.326 3.143 1.00 96.75 115 HIS A CA 1
ATOM 911 C C . HIS A 1 115 ? -3.651 11.145 4.591 1.00 96.75 115 HIS A C 1
ATOM 913 O O . HIS A 1 115 ? -2.462 11.291 4.862 1.00 96.75 115 HIS A O 1
ATOM 919 N N . GLU A 1 116 ? -4.543 10.770 5.512 1.00 97.31 116 GLU A N 1
ATOM 920 C CA . GLU A 1 116 ? -4.194 10.573 6.927 1.00 97.31 116 GLU A CA 1
ATOM 921 C C . GLU A 1 116 ? -3.265 9.353 7.120 1.00 97.31 116 GLU A C 1
ATOM 923 O O . GLU A 1 116 ? -2.266 9.436 7.835 1.00 97.31 116 GLU A O 1
ATOM 928 N N . LEU A 1 117 ? -3.526 8.238 6.422 1.00 97.88 117 LEU A N 1
ATOM 929 C CA . LEU A 1 117 ? -2.665 7.045 6.456 1.00 97.88 117 LEU A CA 1
ATOM 930 C C . LEU A 1 117 ? -1.261 7.326 5.898 1.00 97.88 117 LEU A C 1
ATOM 932 O O . LEU A 1 117 ? -0.264 6.877 6.464 1.00 97.88 117 LEU A O 1
ATOM 936 N N . LEU A 1 118 ? -1.168 8.079 4.799 1.00 97.31 118 LEU A N 1
ATOM 937 C CA . LEU A 1 118 ? 0.111 8.505 4.227 1.00 97.31 118 LEU A CA 1
ATOM 938 C C . LEU A 1 118 ? 0.861 9.469 5.155 1.00 97.31 118 LEU A C 1
ATOM 940 O O . LEU A 1 118 ? 2.087 9.402 5.223 1.00 97.31 118 LEU A O 1
ATOM 944 N N . GLY A 1 119 ? 0.144 10.325 5.889 1.00 95.56 119 GLY A N 1
ATOM 945 C CA . GLY A 1 119 ? 0.723 11.239 6.877 1.00 95.56 119 GLY A CA 1
ATOM 946 C C . GLY A 1 119 ? 1.385 10.527 8.062 1.00 95.56 119 GLY A C 1
ATOM 947 O O . GLY A 1 119 ? 2.383 11.011 8.596 1.00 95.56 119 GLY A O 1
ATOM 948 N N . ASP A 1 120 ? 0.885 9.348 8.437 1.00 96.06 120 ASP A N 1
ATOM 949 C CA . ASP A 1 120 ? 1.467 8.516 9.495 1.00 96.06 120 ASP A CA 1
ATOM 950 C C . ASP A 1 120 ? 2.622 7.612 9.020 1.00 96.06 120 ASP A C 1
ATOM 952 O O . ASP A 1 120 ? 3.296 6.992 9.856 1.00 96.06 120 ASP A O 1
ATOM 956 N N . ASN A 1 121 ? 2.857 7.515 7.704 1.00 94.44 121 ASN A N 1
ATOM 957 C CA . ASN A 1 121 ? 3.787 6.564 7.098 1.00 94.44 121 ASN A CA 1
ATOM 958 C C . ASN A 1 121 ? 4.883 7.251 6.258 1.00 94.44 121 ASN A C 1
ATOM 960 O O . ASN A 1 121 ? 4.670 7.721 5.135 1.00 94.44 121 ASN A O 1
ATOM 964 N N . ASP A 1 122 ? 6.103 7.222 6.792 1.00 94.12 122 ASP A N 1
ATOM 965 C CA . ASP A 1 122 ? 7.322 7.729 6.156 1.00 94.12 122 ASP A CA 1
ATOM 966 C C . ASP A 1 122 ? 8.096 6.666 5.350 1.00 94.12 122 ASP A C 1
ATOM 968 O O . ASP A 1 122 ? 9.094 6.982 4.705 1.00 94.12 122 ASP A O 1
ATOM 972 N N . ARG A 1 123 ? 7.624 5.413 5.337 1.00 95.75 123 ARG A N 1
ATOM 973 C CA . ARG A 1 123 ? 8.247 4.279 4.636 1.00 95.75 123 ARG A CA 1
ATOM 974 C C . ARG A 1 123 ? 7.708 4.107 3.224 1.00 95.75 123 ARG A C 1
ATOM 976 O O . ARG A 1 123 ? 6.758 4.765 2.813 1.00 95.75 123 ARG A O 1
ATOM 983 N N . GLN A 1 124 ? 8.321 3.218 2.453 1.00 97.25 124 GLN A N 1
ATOM 984 C CA . GLN A 1 124 ? 7.720 2.812 1.193 1.00 97.25 124 GLN A CA 1
ATOM 985 C C . GLN A 1 124 ? 6.428 2.041 1.476 1.00 97.25 124 GLN A C 1
ATOM 987 O O . GLN A 1 124 ? 6.436 1.067 2.228 1.00 97.25 124 GLN A O 1
ATOM 992 N N . VAL A 1 125 ? 5.327 2.458 0.855 1.00 98.38 125 VAL A N 1
ATOM 993 C CA . VAL A 1 125 ? 4.024 1.803 1.010 1.00 98.38 125 VAL A CA 1
ATOM 994 C C . VAL A 1 125 ? 3.279 1.781 -0.317 1.00 98.38 125 VAL A C 1
ATOM 996 O O . VAL A 1 125 ? 3.274 2.760 -1.060 1.00 98.38 125 VAL A O 1
ATOM 999 N N . THR A 1 126 ? 2.643 0.657 -0.630 1.00 98.69 126 THR A N 1
ATOM 1000 C CA . THR A 1 126 ? 1.798 0.496 -1.811 1.00 98.69 126 THR A CA 1
ATOM 1001 C C . THR A 1 126 ? 0.336 0.491 -1.404 1.00 98.69 126 THR A C 1
ATOM 1003 O O . THR A 1 126 ? -0.093 -0.328 -0.594 1.00 98.69 126 THR A O 1
ATOM 1006 N N . PHE A 1 127 ? -0.436 1.398 -1.991 1.00 98.62 127 PHE A N 1
ATOM 1007 C CA . PHE A 1 127 ? -1.883 1.424 -1.862 1.00 98.62 127 PHE A CA 1
ATOM 1008 C C . PHE A 1 127 ? -2.522 0.661 -3.015 1.00 98.62 127 PHE A C 1
ATOM 1010 O O . PHE A 1 127 ? -2.199 0.923 -4.173 1.00 98.62 127 PHE A O 1
ATOM 1017 N N . GLN A 1 128 ? -3.458 -0.230 -2.700 1.00 98.56 128 GLN A N 1
ATOM 1018 C CA . GLN A 1 128 ? -4.409 -0.796 -3.650 1.00 98.56 128 GLN A CA 1
ATOM 1019 C C . GLN A 1 128 ? -5.804 -0.269 -3.317 1.00 98.56 128 GLN A C 1
ATOM 1021 O O . GLN A 1 128 ? -6.321 -0.500 -2.226 1.00 98.56 128 GLN A O 1
ATOM 1026 N N . LEU A 1 129 ? -6.411 0.453 -4.250 1.00 98.19 129 LEU A N 1
ATOM 1027 C CA . LEU A 1 129 ? -7.748 1.008 -4.104 1.00 98.19 129 LEU A CA 1
ATOM 1028 C C . LEU A 1 129 ? -8.703 0.233 -5.001 1.00 98.19 129 LEU A C 1
ATOM 1030 O O . LEU A 1 129 ? -8.452 0.098 -6.196 1.00 98.19 129 LEU A O 1
ATOM 1034 N N . GLU A 1 130 ? -9.802 -0.234 -4.429 1.00 97.44 130 GLU A N 1
ATOM 1035 C CA . GLU A 1 130 ? -10.924 -0.807 -5.170 1.00 97.44 130 GLU A CA 1
ATOM 1036 C C . GLU A 1 130 ? -12.042 0.230 -5.176 1.00 97.44 130 GLU A C 1
ATOM 1038 O O . GLU A 1 130 ? -12.713 0.418 -4.163 1.00 97.44 130 GLU A O 1
ATOM 1043 N N . ILE A 1 131 ? -12.192 0.957 -6.282 1.00 94.56 131 ILE A N 1
ATOM 1044 C CA . ILE A 1 131 ? -13.176 2.032 -6.422 1.00 94.56 131 ILE A CA 1
ATOM 1045 C C . ILE A 1 131 ? -14.463 1.443 -6.989 1.00 94.56 131 ILE A C 1
ATOM 1047 O O . ILE A 1 131 ? -14.458 0.905 -8.096 1.00 94.56 131 ILE A O 1
ATOM 1051 N N . GLU A 1 132 ? -15.552 1.536 -6.225 1.00 90.25 132 GLU A N 1
ATOM 1052 C CA . GLU A 1 132 ? -16.873 1.019 -6.588 1.00 90.25 132 GLU A CA 1
ATOM 1053 C C . GLU A 1 132 ? -17.895 2.166 -6.621 1.00 90.25 132 GLU A C 1
ATOM 1055 O O . GLU A 1 132 ? -18.245 2.728 -5.586 1.00 90.25 132 GLU A O 1
ATOM 1060 N N . ASP A 1 133 ? -18.427 2.487 -7.804 1.00 78.88 133 ASP A N 1
ATOM 1061 C CA . ASP A 1 133 ? -19.445 3.542 -7.997 1.00 78.88 133 ASP A CA 1
ATOM 1062 C C . ASP A 1 133 ? -20.872 2.974 -8.178 1.00 78.88 133 ASP A C 1
ATOM 1064 O O . ASP A 1 133 ? -21.787 3.630 -8.684 1.00 78.88 133 ASP A O 1
ATOM 1068 N N . GLY A 1 134 ? -21.062 1.704 -7.798 1.00 75.94 134 GLY A N 1
ATOM 1069 C CA . GLY A 1 134 ? -22.311 0.952 -7.958 1.00 75.94 134 GLY A CA 1
ATOM 1070 C C . GLY A 1 134 ? -22.614 0.496 -9.393 1.00 75.94 134 GLY A C 1
ATOM 1071 O O . GLY A 1 134 ? -23.591 -0.228 -9.597 1.00 75.94 134 GLY A O 1
ATOM 1072 N N . LYS A 1 135 ? -21.803 0.881 -10.388 1.00 79.00 135 LYS A N 1
ATOM 1073 C CA . LYS A 1 135 ? -21.953 0.483 -11.803 1.00 79.00 135 LYS A CA 1
ATOM 1074 C C . LYS A 1 135 ? -20.694 -0.155 -12.378 1.00 79.00 135 LYS A C 1
ATOM 1076 O O . LYS A 1 135 ? -20.781 -0.971 -13.294 1.00 79.00 135 LYS A O 1
ATOM 1081 N N . SER A 1 136 ? -19.541 0.227 -11.858 1.00 84.31 136 SER A N 1
ATOM 1082 C CA . SER A 1 136 ? -18.228 -0.200 -12.292 1.00 84.31 136 SER A CA 1
ATOM 1083 C C . SER A 1 136 ? -17.326 -0.420 -11.084 1.00 84.31 136 SER A C 1
ATOM 1085 O O . SER A 1 136 ? -17.570 0.094 -9.989 1.00 84.31 136 SER A O 1
ATOM 1087 N N . ARG A 1 137 ? -16.301 -1.240 -11.298 1.00 89.88 137 ARG A N 1
ATOM 1088 C CA . ARG A 1 137 ? -15.222 -1.454 -10.348 1.00 89.88 137 ARG A CA 1
ATOM 1089 C C . ARG A 1 137 ? -13.913 -1.173 -11.056 1.00 89.88 137 ARG A C 1
ATOM 1091 O O . ARG A 1 137 ? -13.662 -1.727 -12.125 1.00 89.88 137 ARG A O 1
ATOM 1098 N N . GLU A 1 138 ? -13.105 -0.318 -10.456 1.00 94.06 138 GLU A N 1
ATOM 1099 C CA . GLU A 1 138 ? -11.793 0.053 -10.963 1.00 94.06 138 GLU A CA 1
ATOM 1100 C C . GLU A 1 138 ? -10.748 -0.159 -9.871 1.00 94.06 138 GLU A C 1
ATOM 1102 O O . GLU A 1 138 ? -10.909 0.304 -8.741 1.00 94.06 138 GLU A O 1
ATOM 1107 N N . THR A 1 139 ? -9.666 -0.852 -10.219 1.00 96.81 139 THR A N 1
ATOM 1108 C CA . THR A 1 139 ? -8.528 -1.043 -9.322 1.00 96.81 139 THR A CA 1
ATOM 1109 C C . THR A 1 139 ? -7.447 -0.020 -9.644 1.00 96.81 139 THR A C 1
ATOM 1111 O O . THR A 1 139 ? -7.021 0.116 -10.792 1.00 96.81 139 THR A O 1
ATOM 1114 N N . VAL A 1 140 ? -6.967 0.672 -8.616 1.00 97.81 140 VAL A N 1
ATOM 1115 C CA . VAL A 1 140 ? -5.816 1.577 -8.682 1.00 97.81 140 VAL A CA 1
ATOM 1116 C C . VAL A 1 140 ? -4.726 1.026 -7.784 1.00 97.81 140 VAL A C 1
ATOM 1118 O O . VAL A 1 140 ? -4.999 0.662 -6.644 1.00 97.81 140 VAL A O 1
ATOM 1121 N N . ARG A 1 141 ? -3.479 1.016 -8.259 1.00 98.44 141 ARG A N 1
ATOM 1122 C CA . ARG A 1 141 ? -2.325 0.670 -7.427 1.00 98.44 141 ARG A CA 1
ATOM 1123 C C . ARG A 1 141 ? -1.252 1.746 -7.538 1.00 98.44 141 ARG A C 1
ATOM 1125 O O . ARG A 1 141 ? -0.827 2.071 -8.644 1.00 98.44 141 ARG A O 1
ATOM 1132 N N . LEU A 1 142 ? -0.844 2.316 -6.405 1.00 98.62 142 LEU A N 1
ATOM 1133 C CA . LEU A 1 142 ? 0.149 3.395 -6.323 1.00 98.62 142 LEU A CA 1
ATOM 1134 C C . LEU A 1 142 ? 1.170 3.089 -5.230 1.00 98.62 142 LEU A C 1
ATOM 1136 O O . LEU A 1 142 ? 0.795 2.785 -4.100 1.00 98.62 142 LEU A O 1
ATOM 1140 N N . THR A 1 143 ? 2.455 3.213 -5.553 1.00 98.56 143 THR A N 1
ATOM 1141 C CA . THR A 1 143 ? 3.557 3.028 -4.598 1.00 98.56 143 THR A CA 1
ATOM 1142 C C . THR A 1 143 ? 4.129 4.377 -4.194 1.00 98.56 143 THR A C 1
ATOM 1144 O O . THR A 1 143 ? 4.514 5.187 -5.029 1.00 98.56 143 THR A O 1
ATOM 1147 N N . PHE A 1 144 ? 4.193 4.644 -2.902 1.00 98.19 144 PHE A N 1
ATOM 1148 C CA . PHE A 1 144 ? 4.696 5.893 -2.359 1.00 98.19 144 PHE A CA 1
ATOM 1149 C C . PHE A 1 144 ? 6.097 5.638 -1.787 1.00 98.19 144 PHE A C 1
ATOM 1151 O O . PHE A 1 144 ? 6.195 4.861 -0.839 1.00 98.19 144 PHE A O 1
ATOM 1158 N N . PRO A 1 145 ? 7.172 6.251 -2.330 1.00 97.31 145 PRO A N 1
ATOM 1159 C CA . PRO A 1 145 ? 8.549 6.034 -1.863 1.00 97.31 145 PRO A CA 1
ATOM 1160 C C . PRO A 1 145 ? 8.748 6.433 -0.401 1.00 97.31 145 PRO A C 1
ATOM 1162 O O . PRO A 1 145 ? 7.973 7.227 0.119 1.00 97.31 145 PRO A O 1
ATOM 1165 N N . GLU A 1 146 ? 9.803 5.978 0.263 1.00 95.56 146 GLU A N 1
ATOM 1166 C CA . GLU A 1 146 ? 10.126 6.499 1.596 1.00 95.56 146 GLU A CA 1
ATOM 1167 C C . GLU A 1 146 ? 10.642 7.952 1.569 1.00 95.56 146 GLU A C 1
ATOM 1169 O O . GLU A 1 146 ? 11.067 8.490 0.536 1.00 95.56 146 GLU A O 1
ATOM 1174 N N . TYR A 1 147 ? 10.582 8.612 2.724 1.00 93.81 147 TYR A N 1
ATOM 1175 C CA . TYR A 1 147 ? 11.236 9.895 2.963 1.00 93.81 147 TYR A CA 1
ATOM 1176 C C . TYR A 1 147 ? 11.652 10.015 4.428 1.00 93.81 147 TYR A C 1
ATOM 1178 O O . TYR A 1 147 ? 11.090 9.371 5.308 1.00 93.81 147 TYR A O 1
ATOM 1186 N N . VAL A 1 148 ? 12.629 10.874 4.704 1.00 88.94 148 VAL A N 1
ATOM 1187 C CA . VAL A 1 148 ? 13.089 11.144 6.068 1.00 88.94 148 VAL A CA 1
ATOM 1188 C C . VAL A 1 148 ? 12.899 12.619 6.378 1.00 88.94 148 VAL A C 1
ATOM 1190 O O . VAL A 1 148 ? 13.318 13.491 5.617 1.00 88.94 148 VAL A O 1
ATOM 1193 N N . TYR A 1 149 ? 12.269 12.899 7.517 1.00 83.06 149 TYR A N 1
ATOM 1194 C CA . TYR A 1 149 ? 12.154 14.245 8.061 1.00 83.06 149 TYR A CA 1
ATOM 1195 C C . TYR A 1 149 ? 13.226 14.465 9.127 1.00 83.06 149 TYR A C 1
ATOM 1197 O O . TYR A 1 149 ? 13.132 13.946 10.239 1.00 83.06 149 TYR A O 1
ATOM 1205 N N . ASN A 1 150 ? 14.237 15.257 8.787 1.00 80.19 150 ASN A N 1
ATOM 1206 C CA . ASN A 1 150 ? 15.302 15.658 9.693 1.00 80.19 150 ASN A CA 1
ATOM 1207 C C . ASN A 1 150 ? 15.086 17.104 10.149 1.00 80.19 150 ASN A C 1
ATOM 1209 O O . ASN A 1 150 ? 14.529 17.935 9.429 1.00 80.19 150 ASN A O 1
ATOM 1213 N N . PHE A 1 151 ? 15.563 17.428 11.347 1.00 78.31 151 PHE A N 1
ATOM 1214 C CA . PHE A 1 151 ? 15.675 18.806 11.805 1.00 78.31 151 PHE A CA 1
ATOM 1215 C C . PHE A 1 151 ? 17.120 19.086 12.200 1.00 78.31 151 PHE A C 1
ATOM 1217 O O . PHE A 1 151 ? 17.772 18.277 12.858 1.00 78.31 151 PHE A O 1
ATOM 1224 N N . GLN A 1 152 ? 17.624 20.232 11.765 1.00 78.25 152 GLN A N 1
ATOM 1225 C CA . GLN A 1 152 ? 18.927 20.743 12.141 1.00 78.25 152 GLN A CA 1
ATOM 1226 C C . GLN A 1 152 ? 18.710 21.988 12.992 1.00 78.25 152 GLN A C 1
ATOM 1228 O O . GLN A 1 152 ? 18.148 22.981 12.531 1.00 78.25 152 GLN A O 1
ATOM 1233 N N . GLU A 1 153 ? 19.134 21.917 14.248 1.00 80.25 153 GLU A N 1
ATOM 1234 C CA . GLU A 1 153 ? 19.111 23.062 15.149 1.00 80.25 153 GLU A CA 1
ATOM 1235 C C . GLU A 1 153 ? 20.343 23.936 14.887 1.00 80.25 153 GLU A C 1
ATOM 1237 O O . GLU A 1 153 ? 21.482 23.520 15.113 1.00 80.25 153 GLU A O 1
ATOM 1242 N N . ASP A 1 154 ? 20.118 25.153 14.400 1.00 82.12 154 ASP A N 1
ATOM 1243 C CA . ASP A 1 154 ? 21.126 26.204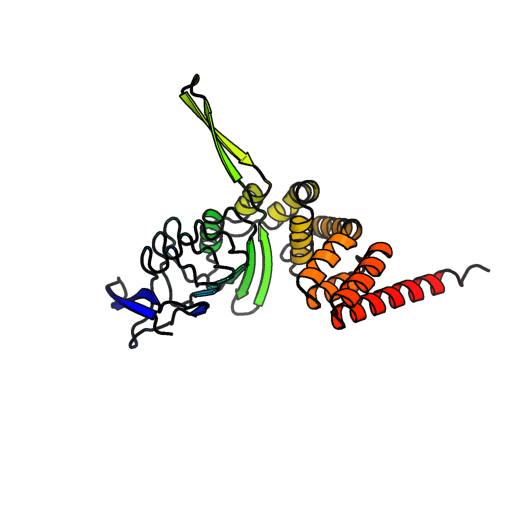 14.392 1.00 82.12 154 ASP A CA 1
ATOM 1244 C C . ASP A 1 154 ? 21.081 26.913 15.747 1.00 82.12 154 ASP A C 1
ATOM 1246 O O . ASP A 1 154 ? 20.305 27.846 15.988 1.00 82.12 154 ASP A O 1
ATOM 1250 N N . THR A 1 155 ? 21.924 26.434 16.659 1.00 82.81 155 THR A N 1
ATOM 1251 C CA . THR A 1 155 ? 22.018 26.950 18.028 1.00 82.81 155 THR A CA 1
ATOM 1252 C C . THR A 1 155 ? 22.490 28.406 18.080 1.00 82.81 155 THR A C 1
ATOM 1254 O O . THR A 1 155 ? 22.153 29.117 19.029 1.00 82.81 155 THR A O 1
ATOM 1257 N N . MET A 1 156 ? 23.211 28.883 17.057 1.00 81.62 156 MET A N 1
ATOM 1258 C CA . MET A 1 156 ? 23.698 30.264 16.976 1.00 81.62 156 MET A CA 1
ATOM 1259 C C . MET A 1 156 ? 22.601 31.213 16.491 1.00 81.62 156 MET A C 1
ATOM 1261 O O . MET A 1 156 ? 22.463 32.315 17.025 1.00 81.62 156 MET A O 1
ATOM 1265 N N . ALA A 1 157 ? 21.783 30.773 15.532 1.00 83.00 157 ALA A N 1
ATOM 1266 C CA . ALA A 1 157 ? 20.636 31.530 15.034 1.00 83.00 157 ALA A CA 1
ATOM 1267 C C . ALA A 1 157 ? 19.360 31.357 15.881 1.00 83.00 157 ALA A C 1
ATOM 1269 O O . ALA A 1 157 ? 18.388 32.082 15.666 1.00 83.00 157 ALA A O 1
ATOM 1270 N N . ARG A 1 158 ? 19.345 30.413 16.838 1.00 80.81 158 ARG A N 1
ATOM 1271 C CA . ARG A 1 158 ? 18.133 29.949 17.548 1.00 80.81 158 ARG A CA 1
ATOM 1272 C C . ARG A 1 158 ? 17.028 29.532 16.572 1.00 80.81 158 ARG A C 1
ATOM 1274 O O . ARG A 1 158 ? 15.851 29.815 16.796 1.00 80.81 158 ARG A O 1
ATOM 1281 N N . ALA A 1 159 ? 17.423 28.897 15.473 1.00 80.62 159 ALA A N 1
ATOM 1282 C CA . ALA A 1 159 ? 16.528 28.481 14.405 1.00 80.62 159 ALA A CA 1
ATOM 1283 C C . ALA A 1 159 ? 16.530 26.957 14.272 1.00 80.62 159 ALA A C 1
ATOM 1285 O O . ALA A 1 159 ? 17.559 26.307 14.438 1.00 80.62 159 ALA A O 1
ATOM 1286 N N . ILE A 1 160 ? 15.370 26.387 13.949 1.00 79.12 160 ILE A N 1
ATOM 1287 C CA . ILE A 1 160 ? 15.244 24.977 13.579 1.00 79.12 160 ILE A CA 1
ATOM 1288 C C . ILE A 1 160 ? 15.004 24.929 12.076 1.00 79.12 160 ILE A C 1
ATOM 1290 O O . ILE A 1 160 ? 14.023 25.476 11.573 1.00 79.12 160 ILE A O 1
ATOM 1294 N N . HIS A 1 161 ? 15.910 24.278 11.360 1.00 81.94 161 HIS A N 1
ATOM 1295 C CA . HIS A 1 161 ? 15.789 24.044 9.932 1.00 81.94 161 HIS A CA 1
ATOM 1296 C C . HIS A 1 161 ? 15.245 22.644 9.701 1.00 81.94 161 HIS A C 1
ATOM 1298 O O . HIS A 1 161 ? 15.853 21.656 10.105 1.00 81.94 161 HIS A O 1
ATOM 1304 N N . HIS A 1 162 ? 14.106 22.553 9.030 1.00 80.06 162 HIS A N 1
ATOM 1305 C CA . HIS A 1 162 ? 13.539 21.275 8.629 1.00 80.06 162 HIS A CA 1
ATOM 1306 C C . HIS A 1 162 ? 14.095 20.873 7.268 1.00 80.06 162 HIS A C 1
ATOM 1308 O O . HIS A 1 162 ? 14.088 21.667 6.326 1.00 80.06 162 HIS A O 1
ATOM 1314 N N . LYS A 1 163 ? 14.578 19.637 7.165 1.00 85.00 163 LYS A N 1
ATOM 1315 C CA . LYS A 1 163 ? 15.113 19.063 5.936 1.00 85.00 163 LYS A CA 1
ATOM 1316 C C . LYS A 1 163 ? 14.372 17.772 5.636 1.00 85.00 163 LYS A C 1
ATOM 1318 O O . LYS A 1 163 ? 14.373 16.848 6.443 1.00 85.00 163 LYS A O 1
ATOM 1323 N N . ILE A 1 164 ? 13.754 17.723 4.464 1.00 84.50 164 ILE A N 1
ATOM 1324 C CA . ILE A 1 164 ? 13.139 16.511 3.935 1.00 84.50 164 ILE A CA 1
ATOM 1325 C C . ILE A 1 164 ? 14.137 15.874 2.974 1.00 84.50 164 ILE A C 1
ATOM 1327 O O . ILE A 1 164 ? 14.622 16.534 2.054 1.00 84.50 164 ILE A O 1
ATOM 1331 N N . GLU A 1 165 ? 14.461 14.610 3.212 1.00 85.50 165 GLU A N 1
ATOM 1332 C CA . GLU A 1 165 ? 15.322 13.793 2.360 1.00 85.50 165 GLU A CA 1
ATOM 1333 C C . GLU A 1 165 ? 14.519 12.643 1.743 1.00 85.50 165 GLU A C 1
ATOM 1335 O O . GLU A 1 165 ? 13.531 12.184 2.317 1.00 85.50 165 GLU A O 1
ATOM 1340 N N . GLY A 1 166 ? 14.943 12.181 0.568 1.00 87.12 166 GLY A N 1
ATOM 1341 C CA . GLY A 1 166 ? 14.217 11.186 -0.223 1.00 87.12 166 GLY A CA 1
ATOM 1342 C C . GLY A 1 166 ? 13.178 11.802 -1.163 1.00 87.12 166 GLY A C 1
ATOM 1343 O O . GLY A 1 166 ? 12.995 13.020 -1.233 1.00 87.12 166 GLY A O 1
ATOM 1344 N N . ALA A 1 167 ? 12.508 10.941 -1.925 1.00 90.00 167 ALA A N 1
ATOM 1345 C CA . ALA A 1 167 ? 11.527 11.354 -2.927 1.00 90.00 167 ALA A CA 1
ATOM 1346 C C . ALA A 1 167 ? 10.077 11.236 -2.433 1.00 90.00 167 ALA A C 1
ATOM 1348 O O . ALA A 1 167 ? 9.184 11.777 -3.076 1.00 90.00 167 ALA A O 1
ATOM 1349 N N . GLY A 1 168 ? 9.826 10.563 -1.304 1.00 94.12 168 GLY A N 1
ATOM 1350 C CA . GLY A 1 168 ? 8.486 10.160 -0.877 1.00 94.12 168 GLY A CA 1
ATOM 1351 C C . GLY A 1 168 ? 7.515 11.284 -0.523 1.00 94.12 168 GLY A C 1
ATOM 1352 O O . GLY A 1 168 ? 6.312 11.119 -0.734 1.00 94.12 168 GLY A O 1
ATOM 1353 N N . TYR A 1 169 ? 8.004 12.416 -0.007 1.00 94.56 169 TYR A N 1
ATOM 1354 C CA . TYR A 1 169 ? 7.139 13.511 0.447 1.00 94.56 169 TYR A CA 1
ATOM 1355 C C . TYR A 1 169 ? 6.339 14.147 -0.709 1.00 94.56 169 TYR A C 1
ATOM 1357 O O . TYR A 1 169 ? 5.114 14.150 -0.629 1.00 94.56 169 TYR A O 1
ATOM 1365 N N . PRO A 1 170 ? 6.953 14.567 -1.838 1.00 95.62 170 PRO A N 1
ATOM 1366 C CA . PRO A 1 170 ? 6.202 15.016 -3.013 1.00 95.62 170 PRO A CA 1
ATOM 1367 C C . PRO A 1 170 ? 5.130 14.042 -3.519 1.00 95.62 170 PRO A C 1
ATOM 1369 O O . PRO A 1 170 ? 4.066 14.489 -3.927 1.00 95.62 170 PRO A O 1
ATOM 1372 N N . PHE A 1 171 ? 5.387 12.728 -3.490 1.00 97.56 171 PHE A N 1
ATOM 1373 C CA . PHE A 1 171 ? 4.403 11.731 -3.931 1.00 97.56 171 PHE A CA 1
ATOM 1374 C C . PHE A 1 171 ? 3.165 11.708 -3.026 1.00 97.56 171 PHE A C 1
ATOM 1376 O O . PHE A 1 171 ? 2.060 11.481 -3.507 1.00 97.56 171 PHE A O 1
ATOM 1383 N N . ARG A 1 172 ? 3.332 11.961 -1.723 1.00 97.12 172 ARG A N 1
ATOM 1384 C CA . ARG A 1 172 ? 2.228 12.006 -0.748 1.00 97.12 172 ARG A CA 1
ATOM 1385 C C . ARG A 1 172 ? 1.359 13.243 -0.911 1.00 97.12 172 ARG A C 1
ATOM 1387 O O . ARG A 1 172 ? 0.147 13.143 -0.772 1.00 97.12 172 ARG A O 1
ATOM 1394 N N . GLU A 1 173 ? 1.953 14.364 -1.309 1.00 96.31 173 GLU A N 1
ATOM 1395 C CA . GLU A 1 173 ? 1.220 15.597 -1.626 1.00 96.31 173 GLU A CA 1
ATOM 1396 C C . GLU A 1 173 ? 0.313 15.456 -2.865 1.00 96.31 173 GLU A C 1
ATOM 1398 O O . GLU A 1 173 ? -0.578 16.277 -3.072 1.00 96.31 173 GLU A O 1
ATOM 1403 N N . CYS A 1 174 ? 0.478 14.401 -3.675 1.00 98.06 174 CYS A N 1
ATOM 1404 C CA . CYS A 1 174 ? -0.467 14.075 -4.745 1.00 98.06 174 CYS A CA 1
ATOM 1405 C C . CYS A 1 174 ? -1.802 13.525 -4.221 1.00 98.06 174 CYS A C 1
ATOM 1407 O O . CYS A 1 174 ? -2.727 13.371 -5.013 1.00 98.06 174 CYS A O 1
ATOM 1409 N N . VAL A 1 175 ? -1.922 13.219 -2.926 1.00 97.94 175 VAL A N 1
ATOM 1410 C CA . VAL A 1 175 ? -3.163 12.746 -2.304 1.00 97.94 175 VAL A CA 1
ATOM 1411 C C . VAL A 1 175 ? -3.694 13.823 -1.367 1.00 97.94 175 VAL A C 1
ATOM 1413 O O . VAL A 1 175 ? -3.163 14.060 -0.278 1.00 97.94 175 VAL A O 1
ATOM 1416 N N . SER A 1 176 ? -4.770 14.475 -1.797 1.00 95.44 176 SER A N 1
ATOM 1417 C CA . SER A 1 176 ? -5.487 15.464 -1.001 1.00 95.44 176 SER A CA 1
ATOM 1418 C C . SER A 1 176 ? -6.739 14.847 -0.376 1.00 95.44 176 SER A C 1
ATOM 1420 O O . SER A 1 176 ? -7.062 13.674 -0.566 1.00 95.44 176 SER A O 1
ATOM 1422 N N . ARG A 1 177 ? -7.484 15.658 0.376 1.00 91.62 177 ARG A N 1
ATOM 1423 C CA . ARG A 1 177 ? -8.788 15.249 0.915 1.00 91.62 177 ARG A CA 1
ATOM 1424 C C . ARG A 1 177 ? -9.851 15.065 -0.170 1.00 91.62 177 ARG A C 1
ATOM 1426 O O . ARG A 1 177 ? -10.831 14.376 0.087 1.00 91.62 177 ARG A O 1
ATOM 1433 N N . ASP A 1 178 ? -9.635 15.659 -1.341 1.00 91.81 178 ASP A N 1
ATOM 1434 C CA . ASP A 1 178 ? -10.602 15.714 -2.439 1.00 91.81 178 ASP A CA 1
ATOM 1435 C C . ASP A 1 178 ? -10.296 14.699 -3.551 1.00 91.81 178 ASP A C 1
ATOM 1437 O O . ASP A 1 178 ? -11.122 14.495 -4.436 1.00 91.81 178 ASP A O 1
ATOM 1441 N N . GLY A 1 179 ? -9.114 14.071 -3.545 1.00 96.19 179 GLY A N 1
ATOM 1442 C CA . GLY A 1 179 ? -8.741 13.120 -4.587 1.00 96.19 179 GLY A CA 1
ATOM 1443 C C . GLY A 1 179 ? -7.244 12.877 -4.725 1.00 96.19 179 GLY A C 1
ATOM 1444 O O . GLY A 1 179 ? -6.439 13.222 -3.858 1.00 96.19 179 GLY A O 1
ATOM 1445 N N . ILE A 1 180 ? -6.885 12.271 -5.857 1.00 97.94 180 ILE A N 1
ATOM 1446 C CA . ILE A 1 180 ? -5.511 11.912 -6.215 1.00 97.94 180 ILE A CA 1
ATOM 1447 C C . ILE A 1 180 ? -5.121 12.648 -7.504 1.00 97.94 180 ILE A C 1
ATOM 1449 O O . ILE A 1 180 ? -5.764 12.473 -8.536 1.00 97.94 180 ILE A O 1
ATOM 1453 N N . ASP A 1 181 ? -4.047 13.439 -7.470 1.00 98.31 181 ASP A N 1
ATOM 1454 C CA . ASP A 1 181 ? -3.427 14.032 -8.662 1.00 98.31 181 ASP A CA 1
ATOM 1455 C C . ASP A 1 181 ? -2.516 13.005 -9.351 1.00 98.31 181 ASP A C 1
ATOM 1457 O O . ASP A 1 181 ? -1.295 13.005 -9.175 1.00 98.31 181 ASP A O 1
ATOM 1461 N N . PHE A 1 182 ? -3.112 12.125 -10.162 1.00 98.38 182 PHE A N 1
ATOM 1462 C CA . PHE A 1 182 ? -2.378 11.121 -10.944 1.00 98.38 182 PHE A CA 1
ATOM 1463 C C . PHE A 1 182 ? -1.336 11.746 -11.873 1.00 98.38 182 PHE A C 1
ATOM 1465 O O . PHE A 1 182 ? -0.232 11.230 -12.013 1.00 98.38 182 PHE A O 1
ATOM 1472 N N . ARG A 1 183 ? -1.641 12.899 -12.476 1.00 97.94 183 ARG A N 1
ATOM 1473 C CA . ARG A 1 183 ? -0.714 13.564 -13.401 1.00 97.94 183 ARG A CA 1
ATOM 1474 C C . ARG A 1 183 ? 0.479 14.152 -12.658 1.00 97.94 183 ARG A C 1
ATOM 1476 O O . ARG A 1 183 ? 1.591 14.141 -13.178 1.00 97.94 183 ARG A O 1
ATOM 1483 N N . GLY A 1 184 ? 0.252 14.715 -11.473 1.00 98.06 184 GLY A N 1
ATOM 1484 C CA . GLY A 1 184 ? 1.308 15.155 -10.564 1.00 98.06 184 GLY A CA 1
ATOM 1485 C C . GLY A 1 184 ? 2.186 14.005 -10.116 1.00 98.06 184 GLY A C 1
ATOM 1486 O O . GLY A 1 184 ? 3.407 14.122 -10.197 1.00 98.06 184 GLY A O 1
ATOM 1487 N N . TYR A 1 185 ? 1.566 12.888 -9.745 1.00 98.50 185 TYR A N 1
ATOM 1488 C CA . TYR A 1 185 ? 2.254 11.660 -9.377 1.00 98.50 185 TYR A CA 1
ATOM 1489 C C . TYR A 1 185 ? 3.158 11.169 -10.521 1.00 98.50 185 TYR A C 1
ATOM 1491 O O . TYR A 1 185 ? 4.354 10.961 -10.320 1.00 98.50 185 TYR A O 1
ATOM 1499 N N . ASP A 1 186 ? 2.627 11.096 -11.745 1.00 98.56 186 ASP A N 1
ATOM 1500 C CA . ASP A 1 186 ? 3.377 10.651 -12.922 1.00 98.56 186 ASP A CA 1
ATOM 1501 C C . ASP A 1 186 ? 4.554 11.600 -13.241 1.00 98.56 186 ASP A C 1
ATOM 1503 O O . ASP A 1 186 ? 5.670 11.155 -13.518 1.00 98.56 186 ASP A O 1
ATOM 1507 N N . ARG A 1 187 ? 4.367 12.923 -13.096 1.00 97.50 187 ARG A N 1
ATOM 1508 C CA . ARG A 1 187 ? 5.445 13.920 -13.263 1.00 97.50 187 ARG A CA 1
ATOM 1509 C C . ARG A 1 187 ? 6.588 13.765 -12.262 1.00 97.50 187 ARG A C 1
ATOM 1511 O O . ARG A 1 187 ? 7.669 14.280 -12.527 1.00 97.50 187 ARG A O 1
ATOM 1518 N N . LEU A 1 188 ? 6.386 13.125 -11.112 1.00 97.00 188 LEU A N 1
ATOM 1519 C CA . LEU A 1 188 ? 7.446 12.924 -10.120 1.00 97.00 188 LEU A CA 1
ATOM 1520 C C . LEU A 1 188 ? 8.346 11.729 -10.446 1.00 97.00 188 LEU A C 1
ATOM 1522 O O . LEU A 1 188 ? 9.396 11.582 -9.818 1.00 97.00 188 LEU A O 1
ATOM 1526 N N . PHE A 1 189 ? 7.983 10.908 -11.435 1.00 97.44 189 PHE A N 1
ATOM 1527 C CA . PHE A 1 189 ? 8.691 9.669 -11.736 1.00 97.44 189 PHE A CA 1
ATOM 1528 C C . PHE A 1 189 ? 10.186 9.865 -12.035 1.00 97.44 189 PHE A C 1
ATOM 1530 O O . PHE A 1 189 ? 11.018 9.135 -11.502 1.00 97.44 189 PHE A O 1
ATOM 1537 N N . PHE A 1 190 ? 10.556 10.913 -12.780 1.00 91.81 190 PHE A N 1
ATOM 1538 C CA . PHE A 1 190 ? 11.967 11.194 -13.091 1.00 91.81 190 PHE A CA 1
ATOM 1539 C C . PHE A 1 190 ? 12.840 11.420 -11.841 1.00 91.81 190 PHE A C 1
ATOM 1541 O O . PHE A 1 190 ? 14.058 11.240 -11.880 1.00 91.81 190 PHE A O 1
ATOM 1548 N N . ARG A 1 191 ? 12.232 11.856 -10.725 1.00 90.12 191 ARG A N 1
ATOM 1549 C CA . ARG A 1 191 ? 12.948 12.100 -9.466 1.00 90.12 191 ARG A CA 1
ATOM 1550 C C . ARG A 1 191 ? 13.307 10.795 -8.774 1.00 90.12 191 ARG A C 1
ATOM 1552 O O . ARG A 1 191 ? 14.412 10.682 -8.256 1.00 90.12 191 ARG A O 1
ATOM 1559 N N . ILE A 1 192 ? 12.377 9.838 -8.752 1.00 92.56 192 ILE A N 1
ATOM 1560 C CA . ILE A 1 192 ? 12.597 8.546 -8.098 1.00 92.56 192 ILE A CA 1
ATOM 1561 C C . ILE A 1 192 ? 13.487 7.643 -8.950 1.00 92.56 192 ILE A C 1
ATOM 1563 O O . ILE A 1 192 ? 14.387 7.019 -8.402 1.00 92.56 192 ILE A O 1
ATOM 1567 N N . SER A 1 193 ? 13.334 7.657 -10.279 1.00 87.94 193 SER A N 1
ATOM 1568 C CA . SER A 1 193 ? 14.119 6.812 -11.192 1.00 87.94 193 SER A CA 1
ATOM 1569 C C . SER A 1 193 ? 15.629 7.058 -11.125 1.00 87.94 193 SER A C 1
ATOM 1571 O O . SER A 1 193 ? 16.409 6.171 -11.446 1.00 87.94 193 SER A O 1
ATOM 1573 N N . SER A 1 194 ? 16.049 8.250 -10.692 1.00 84.75 194 SER A N 1
ATOM 1574 C CA . SER A 1 194 ? 17.466 8.607 -10.523 1.00 84.75 194 SER A CA 1
ATOM 1575 C C . SER A 1 194 ? 18.005 8.325 -9.113 1.00 84.75 194 SER A C 1
ATOM 1577 O O . SER A 1 194 ? 19.208 8.436 -8.889 1.00 84.75 194 SER A O 1
ATOM 1579 N N . TYR A 1 195 ? 17.124 8.042 -8.151 1.00 85.75 195 TYR A N 1
ATOM 1580 C CA . TYR A 1 195 ? 17.452 7.932 -6.727 1.00 85.75 195 TYR A CA 1
ATOM 1581 C C . TYR A 1 195 ? 17.332 6.496 -6.208 1.00 85.75 195 TYR A C 1
ATOM 1583 O O . TYR A 1 195 ? 18.212 6.035 -5.488 1.00 85.75 195 TYR A O 1
ATOM 1591 N N . ASP A 1 196 ? 16.258 5.800 -6.583 1.00 94.44 196 ASP A N 1
ATOM 1592 C CA . ASP A 1 196 ? 15.931 4.451 -6.126 1.00 94.44 196 ASP A CA 1
ATOM 1593 C C . ASP A 1 196 ? 15.248 3.668 -7.257 1.00 94.44 196 ASP A C 1
ATOM 1595 O O . ASP A 1 196 ? 14.057 3.835 -7.547 1.00 94.44 196 ASP A O 1
ATOM 1599 N N . THR A 1 197 ? 16.040 2.815 -7.907 1.00 96.31 197 THR A N 1
ATOM 1600 C CA . THR A 1 197 ? 15.611 1.981 -9.032 1.00 96.31 197 THR A CA 1
ATOM 1601 C C . THR A 1 197 ? 14.528 0.983 -8.632 1.00 96.31 197 THR A C 1
ATOM 1603 O O . THR A 1 197 ? 13.600 0.770 -9.410 1.00 96.31 197 THR A O 1
ATOM 1606 N N . ASP A 1 198 ? 14.598 0.395 -7.436 1.00 96.38 198 ASP A N 1
ATOM 1607 C CA . ASP A 1 198 ? 13.677 -0.670 -7.022 1.00 96.38 198 ASP A CA 1
ATOM 1608 C C . ASP A 1 198 ? 12.274 -0.096 -6.815 1.00 96.38 198 ASP A C 1
ATOM 1610 O O . ASP A 1 198 ? 11.291 -0.612 -7.355 1.00 96.38 198 ASP A O 1
ATOM 1614 N N . THR A 1 199 ? 12.183 1.047 -6.130 1.00 97.12 199 THR A N 1
ATOM 1615 C CA . THR A 1 199 ? 10.915 1.771 -5.994 1.00 97.12 199 THR A CA 1
ATOM 1616 C C . THR A 1 199 ? 10.400 2.271 -7.345 1.00 97.12 199 THR A C 1
ATOM 1618 O O . THR A 1 199 ? 9.196 2.216 -7.609 1.00 97.12 199 THR A O 1
ATOM 1621 N N . ALA A 1 200 ? 11.282 2.751 -8.227 1.00 98.12 200 ALA A N 1
ATOM 1622 C CA . ALA A 1 200 ? 10.884 3.200 -9.558 1.00 98.12 200 ALA A CA 1
ATOM 1623 C C . ALA A 1 200 ? 10.329 2.052 -10.423 1.00 98.12 200 ALA A C 1
ATOM 1625 O O . ALA A 1 200 ? 9.340 2.252 -11.130 1.00 98.12 200 ALA A O 1
ATOM 1626 N N . VAL A 1 201 ? 10.891 0.842 -10.325 1.00 98.12 201 VAL A N 1
ATOM 1627 C CA . VAL A 1 201 ? 10.343 -0.361 -10.970 1.00 98.12 201 VAL A CA 1
ATOM 1628 C C . VAL A 1 201 ? 8.933 -0.655 -10.457 1.00 98.12 201 VAL A C 1
ATOM 1630 O O . VAL A 1 201 ? 8.027 -0.842 -11.271 1.00 98.12 201 VAL A O 1
ATOM 1633 N N . GLU A 1 202 ? 8.720 -0.657 -9.137 1.00 98.00 202 GLU A N 1
ATOM 1634 C CA . GLU A 1 202 ? 7.393 -0.891 -8.548 1.00 98.00 202 GLU A CA 1
ATOM 1635 C C . GLU A 1 202 ? 6.366 0.142 -9.029 1.00 98.00 202 GLU A C 1
ATOM 1637 O O . GLU A 1 202 ? 5.259 -0.218 -9.438 1.00 98.00 202 GLU A O 1
ATOM 1642 N N . ILE A 1 203 ? 6.740 1.425 -9.055 1.00 98.56 203 ILE A N 1
ATOM 1643 C CA . ILE A 1 203 ? 5.882 2.500 -9.569 1.00 98.56 203 ILE A CA 1
ATOM 1644 C C . ILE A 1 203 ? 5.550 2.271 -11.047 1.00 98.56 203 ILE A C 1
ATOM 1646 O O . ILE A 1 203 ? 4.378 2.328 -11.419 1.00 98.56 203 ILE A O 1
ATOM 1650 N N . ALA A 1 204 ? 6.550 1.991 -11.886 1.00 98.44 204 ALA A N 1
ATOM 1651 C CA . ALA A 1 204 ? 6.352 1.794 -13.319 1.00 98.44 204 ALA A CA 1
ATOM 1652 C C . ALA A 1 204 ? 5.442 0.592 -13.614 1.00 98.44 204 ALA A C 1
ATOM 1654 O O . ALA A 1 204 ? 4.510 0.704 -14.412 1.00 98.44 204 ALA A O 1
ATOM 1655 N N . LEU A 1 205 ? 5.659 -0.540 -12.934 1.00 97.94 205 LEU A N 1
ATOM 1656 C CA . LEU A 1 205 ? 4.809 -1.724 -13.062 1.00 97.94 205 LEU A CA 1
ATOM 1657 C C . LEU A 1 205 ? 3.370 -1.423 -12.632 1.00 97.94 205 LEU A C 1
ATOM 1659 O O . LEU A 1 205 ? 2.438 -1.689 -13.394 1.00 97.94 205 LEU A O 1
ATOM 1663 N N . ASN A 1 206 ? 3.180 -0.814 -11.458 1.00 98.31 206 ASN A N 1
ATOM 1664 C CA . ASN A 1 206 ? 1.849 -0.500 -10.940 1.00 98.31 206 ASN A CA 1
ATOM 1665 C C . ASN A 1 206 ? 1.105 0.494 -11.846 1.00 98.31 206 ASN A C 1
ATOM 1667 O O . ASN A 1 206 ? -0.066 0.275 -12.155 1.00 98.31 206 ASN A O 1
ATOM 1671 N N . ARG A 1 207 ? 1.772 1.538 -12.356 1.00 98.25 207 ARG A N 1
ATOM 1672 C CA . ARG A 1 207 ? 1.144 2.509 -13.268 1.00 98.25 207 ARG A CA 1
ATOM 1673 C C . ARG A 1 207 ? 0.786 1.910 -14.623 1.00 98.25 207 ARG A C 1
ATOM 1675 O O . ARG A 1 207 ? -0.274 2.233 -15.149 1.00 98.25 207 ARG A O 1
ATOM 1682 N N . LEU A 1 208 ? 1.604 1.013 -15.175 1.00 97.94 208 LEU A N 1
ATOM 1683 C CA . LEU A 1 208 ? 1.290 0.342 -16.443 1.00 97.94 208 LEU A CA 1
ATOM 1684 C C . LEU A 1 208 ? 0.191 -0.722 -16.308 1.00 97.94 208 LEU A C 1
ATOM 1686 O O . LEU A 1 208 ? -0.566 -0.931 -17.256 1.00 97.94 208 LEU A O 1
ATOM 1690 N N . MET A 1 209 ? 0.102 -1.398 -15.159 1.00 97.25 209 MET A N 1
ATOM 1691 C CA . MET A 1 209 ? -0.930 -2.405 -14.882 1.00 97.25 209 MET A CA 1
ATOM 1692 C C . MET A 1 209 ? -2.279 -1.794 -14.509 1.00 97.25 209 MET A C 1
ATOM 1694 O O . MET A 1 209 ? -3.317 -2.326 -14.897 1.00 97.25 209 MET A O 1
ATOM 1698 N N . TYR A 1 210 ? -2.258 -0.666 -13.799 1.00 97.31 210 TYR A N 1
ATOM 1699 C CA . TYR A 1 210 ? -3.440 0.035 -13.301 1.00 97.31 210 TYR A CA 1
ATOM 1700 C C . TYR A 1 210 ? -3.439 1.492 -13.807 1.00 97.31 210 TYR A C 1
ATOM 1702 O O . TYR A 1 210 ? -3.222 2.431 -13.030 1.00 97.31 210 TYR A O 1
ATOM 1710 N N . PRO A 1 211 ? -3.653 1.715 -15.122 1.00 97.19 211 PRO A N 1
ATOM 1711 C CA . PRO A 1 211 ? -3.353 2.975 -15.805 1.00 97.19 211 PRO A CA 1
ATOM 1712 C C . PRO A 1 211 ? -4.456 4.036 -15.656 1.00 97.19 211 PRO A C 1
ATOM 1714 O O . PRO A 1 211 ? -4.784 4.734 -16.618 1.00 97.19 211 PRO A O 1
ATOM 1717 N N . LYS A 1 212 ? -5.040 4.190 -14.459 1.00 96.31 212 LYS A N 1
ATOM 1718 C CA . LYS A 1 212 ? -6.029 5.248 -14.205 1.00 96.31 212 LYS A CA 1
ATOM 1719 C C . LYS A 1 212 ? -5.405 6.612 -14.496 1.00 96.31 212 LYS A C 1
ATOM 1721 O O . LYS A 1 212 ? -4.337 6.928 -13.965 1.00 96.31 212 LYS A O 1
ATOM 1726 N N . GLU A 1 213 ? -6.059 7.369 -15.379 1.00 96.81 213 GLU A N 1
ATOM 1727 C CA . GLU A 1 213 ? -5.657 8.711 -15.835 1.00 96.81 213 GLU A CA 1
ATOM 1728 C C . GLU A 1 213 ? -4.219 8.822 -16.376 1.00 96.81 213 GLU A C 1
ATOM 1730 O O . GLU A 1 213 ? -3.666 9.920 -16.460 1.00 96.81 213 GLU A O 1
ATOM 1735 N N . LEU A 1 214 ? -3.616 7.697 -16.777 1.00 98.06 214 LEU A N 1
ATOM 1736 C CA . LEU A 1 214 ? -2.255 7.668 -17.296 1.00 98.06 214 LEU A CA 1
ATOM 1737 C C . LEU A 1 214 ? -2.210 8.249 -18.716 1.00 98.06 214 LEU A C 1
ATOM 1739 O O . LEU A 1 214 ? -2.829 7.719 -19.639 1.00 98.06 214 LEU A O 1
ATOM 1743 N N . LEU A 1 215 ? -1.449 9.328 -18.897 1.00 98.12 215 LEU A N 1
ATOM 1744 C CA . LEU A 1 215 ? -1.212 9.928 -20.212 1.00 98.12 215 LEU A CA 1
ATOM 1745 C C . LEU A 1 215 ? -0.199 9.100 -21.016 1.00 98.12 215 LEU A C 1
ATOM 1747 O O . LEU A 1 215 ? 0.725 8.522 -20.446 1.00 98.12 215 LEU A O 1
ATOM 1751 N N . GLU A 1 216 ? -0.326 9.091 -22.347 1.00 98.00 216 GLU A N 1
ATOM 1752 C CA . GLU A 1 216 ? 0.564 8.310 -23.225 1.00 98.00 216 GLU A CA 1
ATOM 1753 C C . GLU A 1 216 ? 2.042 8.715 -23.090 1.00 98.00 216 GLU A C 1
ATOM 1755 O O . GLU A 1 216 ? 2.919 7.859 -23.141 1.00 98.00 216 GLU A O 1
ATOM 1760 N N . GLU A 1 217 ? 2.329 9.994 -22.838 1.00 97.38 217 GLU A N 1
ATOM 1761 C CA . GLU A 1 217 ? 3.698 10.483 -22.622 1.00 97.38 217 GLU A CA 1
ATOM 1762 C C . GLU A 1 217 ? 4.329 9.869 -21.362 1.00 97.38 217 GLU A C 1
ATOM 1764 O O . GLU A 1 217 ? 5.456 9.383 -21.405 1.00 97.38 217 GLU A O 1
ATOM 1769 N N . ALA A 1 218 ? 3.592 9.843 -20.246 1.00 98.12 218 ALA A N 1
ATOM 1770 C CA . ALA A 1 218 ? 4.050 9.229 -18.998 1.00 98.12 218 ALA A CA 1
ATOM 1771 C C . ALA A 1 218 ? 4.140 7.701 -19.123 1.00 98.12 218 ALA A C 1
ATOM 1773 O O . ALA A 1 218 ? 5.086 7.077 -18.649 1.00 98.12 218 ALA A O 1
ATOM 1774 N N . LYS A 1 219 ? 3.178 7.090 -19.817 1.00 98.44 219 LYS A N 1
ATOM 1775 C CA . LYS A 1 219 ? 3.182 5.659 -20.126 1.00 98.44 219 LYS A CA 1
ATOM 1776 C C . LYS A 1 219 ? 4.436 5.240 -20.886 1.00 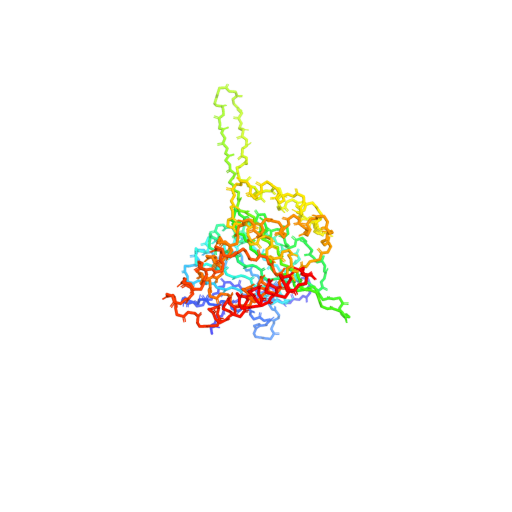98.44 219 LYS A C 1
ATOM 1778 O O . LYS A 1 219 ? 5.019 4.215 -20.537 1.00 98.44 219 LYS A O 1
ATOM 1783 N N . GLU A 1 220 ? 4.866 6.007 -21.889 1.00 98.12 220 GLU A N 1
ATOM 1784 C CA . GLU A 1 220 ? 6.095 5.681 -22.615 1.00 98.12 220 GLU A CA 1
ATOM 1785 C C . GLU A 1 220 ? 7.334 5.864 -21.730 1.00 98.12 220 GLU A C 1
ATOM 1787 O O . GLU A 1 220 ? 8.196 4.995 -21.747 1.00 98.12 220 GLU A O 1
ATOM 1792 N N . GLN A 1 221 ? 7.370 6.874 -20.850 1.00 97.94 221 GLN A N 1
ATOM 1793 C CA . GLN A 1 221 ? 8.453 7.017 -19.862 1.00 97.94 221 GLN A CA 1
ATOM 1794 C C . GLN A 1 221 ? 8.585 5.785 -18.952 1.00 97.94 221 GLN A C 1
ATOM 1796 O O . GLN A 1 221 ? 9.695 5.308 -18.718 1.00 97.94 221 GLN A O 1
ATOM 1801 N N . TYR A 1 222 ? 7.470 5.226 -18.468 1.00 98.38 222 TYR A N 1
ATOM 1802 C CA . TYR A 1 222 ? 7.493 3.985 -17.683 1.00 98.38 222 TYR A CA 1
ATOM 1803 C C . TYR A 1 222 ? 7.976 2.784 -18.499 1.00 98.38 222 TYR A C 1
ATOM 1805 O O . TYR A 1 222 ? 8.716 1.941 -17.990 1.00 98.38 222 TYR A O 1
ATOM 1813 N N . ARG A 1 223 ? 7.559 2.689 -19.767 1.00 98.19 223 ARG A N 1
ATOM 1814 C CA . ARG A 1 223 ? 7.983 1.615 -20.673 1.00 98.19 223 ARG A CA 1
ATOM 1815 C C . ARG A 1 223 ? 9.473 1.692 -20.975 1.00 98.19 223 ARG A C 1
ATOM 1817 O O . ARG A 1 223 ? 10.139 0.666 -20.886 1.00 98.19 223 ARG A O 1
ATOM 1824 N N . ASP A 1 224 ? 9.982 2.873 -21.306 1.00 97.50 224 ASP A N 1
ATOM 1825 C CA . ASP A 1 224 ? 11.403 3.111 -21.566 1.00 97.50 224 ASP A CA 1
ATOM 1826 C C . ASP A 1 224 ? 12.245 2.763 -20.344 1.00 97.50 224 ASP A C 1
ATOM 1828 O O . ASP A 1 224 ? 13.171 1.960 -20.448 1.00 97.50 224 ASP A O 1
ATOM 1832 N N . PHE A 1 225 ? 11.840 3.238 -19.165 1.00 98.06 225 PHE A N 1
ATOM 1833 C CA . PHE A 1 225 ? 12.509 2.892 -17.917 1.00 98.06 225 PHE A CA 1
ATOM 1834 C C . PHE A 1 225 ? 12.564 1.373 -17.687 1.00 98.06 225 PHE A C 1
ATOM 1836 O O . PHE A 1 225 ? 13.627 0.826 -17.411 1.00 98.06 225 PHE A O 1
ATOM 1843 N N . LEU A 1 226 ? 11.451 0.650 -17.851 1.00 97.81 226 LEU A N 1
ATOM 1844 C CA . LEU A 1 226 ? 11.446 -0.808 -17.669 1.00 97.81 226 LEU A CA 1
ATOM 1845 C C . LEU A 1 226 ? 12.243 -1.562 -18.744 1.00 97.81 226 LEU A C 1
ATOM 1847 O O . LEU A 1 226 ? 12.738 -2.653 -18.460 1.00 97.81 226 LEU A O 1
ATOM 1851 N N . ARG A 1 227 ? 12.390 -1.008 -19.956 1.00 96.94 227 ARG A N 1
ATOM 1852 C CA . ARG A 1 227 ? 13.286 -1.569 -20.982 1.00 96.94 227 ARG A CA 1
ATOM 1853 C C . ARG A 1 227 ? 14.745 -1.465 -20.563 1.00 96.94 227 ARG A C 1
ATOM 1855 O O . ARG A 1 227 ? 15.489 -2.428 -20.739 1.00 96.94 227 ARG A O 1
ATOM 1862 N N . GLU A 1 228 ? 15.132 -0.331 -19.992 1.00 97.06 228 GLU A N 1
ATOM 1863 C CA . GLU A 1 228 ? 16.487 -0.084 -19.494 1.00 97.06 228 GLU A CA 1
ATOM 1864 C C . GLU A 1 228 ? 16.787 -0.882 -18.213 1.00 97.06 228 GLU A C 1
ATOM 1866 O O . GLU A 1 228 ? 17.885 -1.411 -18.052 1.00 97.06 228 GLU A O 1
ATOM 1871 N N . HIS A 1 229 ? 15.786 -1.057 -17.345 1.00 97.94 229 HIS A N 1
ATOM 1872 C CA . HIS A 1 229 ? 15.907 -1.689 -16.026 1.00 97.94 229 HIS A CA 1
ATOM 1873 C C . HIS A 1 229 ? 15.267 -3.085 -15.942 1.00 97.94 229 HIS A C 1
ATOM 1875 O O . HIS A 1 229 ? 14.840 -3.538 -14.879 1.00 97.94 229 HIS A O 1
ATOM 1881 N N . GLY A 1 230 ? 15.211 -3.813 -17.061 1.00 97.81 230 GLY A N 1
ATOM 1882 C CA . GLY A 1 230 ? 14.560 -5.126 -17.122 1.00 97.81 230 GLY A CA 1
ATOM 1883 C C . GLY A 1 230 ? 15.171 -6.181 -16.186 1.00 97.81 230 GLY A C 1
ATOM 1884 O O . GLY A 1 230 ? 14.453 -7.048 -15.693 1.00 97.81 230 GLY A O 1
ATOM 1885 N N . ILE A 1 231 ? 16.481 -6.109 -15.911 1.00 98.44 231 ILE A N 1
ATOM 1886 C CA . ILE A 1 231 ? 17.151 -6.997 -14.942 1.00 98.44 231 ILE A CA 1
ATOM 1887 C C . ILE A 1 231 ? 16.657 -6.714 -13.522 1.00 98.44 231 ILE A C 1
ATOM 1889 O O . ILE A 1 231 ? 16.315 -7.656 -12.810 1.00 98.44 231 ILE A O 1
ATOM 1893 N N . ASP A 1 232 ? 16.582 -5.441 -13.124 1.00 98.38 232 ASP A N 1
ATOM 1894 C CA . ASP A 1 232 ? 16.077 -5.038 -11.808 1.00 98.38 232 ASP A CA 1
ATOM 1895 C C . ASP A 1 232 ? 14.618 -5.457 -11.630 1.00 98.38 232 ASP A C 1
ATOM 1897 O O . ASP A 1 232 ? 14.269 -6.065 -10.619 1.00 98.38 2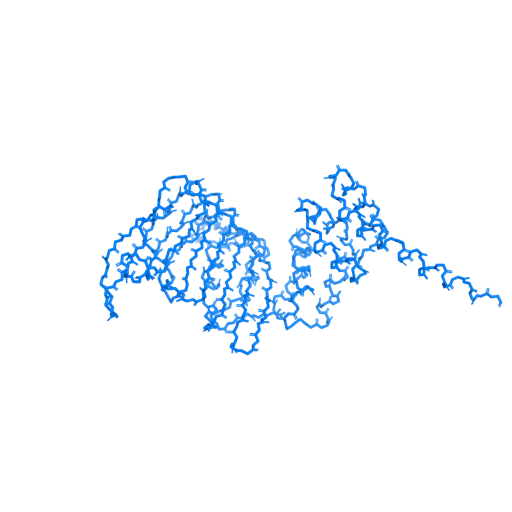32 ASP A O 1
ATOM 1901 N N . ALA A 1 233 ? 13.793 -5.248 -12.661 1.00 98.38 233 ALA A N 1
ATOM 1902 C CA . ALA A 1 233 ? 12.414 -5.720 -12.673 1.00 98.38 233 ALA A CA 1
ATOM 1903 C C . ALA A 1 233 ? 12.317 -7.231 -12.453 1.00 98.38 233 ALA A C 1
ATOM 1905 O O . ALA A 1 233 ? 11.590 -7.683 -11.572 1.00 98.38 233 ALA A O 1
ATOM 1906 N N . LEU A 1 234 ? 13.087 -8.029 -13.192 1.00 98.44 234 LEU A N 1
ATOM 1907 C CA . LEU A 1 234 ? 13.062 -9.480 -13.019 1.00 98.44 234 LEU A CA 1
ATOM 1908 C C . LEU A 1 234 ? 13.638 -9.924 -11.675 1.00 98.44 234 LEU A C 1
ATOM 1910 O O . LEU A 1 234 ? 13.106 -10.863 -11.094 1.00 98.44 234 LEU A O 1
ATOM 1914 N N . ARG A 1 235 ? 14.665 -9.251 -11.146 1.00 98.38 235 ARG A N 1
ATOM 1915 C CA . ARG A 1 235 ? 15.192 -9.528 -9.803 1.00 98.38 235 ARG A CA 1
ATOM 1916 C C . ARG A 1 235 ? 14.105 -9.356 -8.744 1.00 98.38 235 ARG A C 1
ATOM 1918 O O . ARG A 1 235 ? 13.953 -10.235 -7.900 1.00 98.38 235 ARG A O 1
ATOM 1925 N N . ILE A 1 236 ? 13.361 -8.251 -8.793 1.00 97.50 236 ILE A N 1
ATOM 1926 C CA . ILE A 1 236 ? 12.284 -7.957 -7.838 1.00 97.50 236 ILE A CA 1
ATOM 1927 C C . ILE A 1 236 ? 11.158 -8.985 -7.973 1.00 97.50 236 ILE A C 1
ATOM 1929 O O . ILE A 1 236 ? 10.776 -9.616 -6.987 1.00 97.50 236 ILE A O 1
ATOM 1933 N N . LEU A 1 237 ? 10.683 -9.226 -9.198 1.00 98.06 237 LEU A N 1
ATOM 1934 C CA . LEU A 1 237 ? 9.575 -10.147 -9.455 1.00 98.06 237 LEU A CA 1
ATOM 1935 C C . LEU A 1 237 ? 9.920 -11.601 -9.101 1.00 98.06 237 LEU A C 1
ATOM 1937 O O . LEU A 1 237 ? 9.109 -12.289 -8.487 1.00 98.06 237 LEU A O 1
ATOM 1941 N N . ILE A 1 238 ? 11.133 -12.065 -9.417 1.00 98.12 238 ILE A N 1
ATOM 1942 C CA . ILE A 1 238 ? 11.617 -13.399 -9.027 1.00 98.12 238 ILE A CA 1
ATOM 1943 C C . ILE A 1 238 ? 11.794 -13.475 -7.512 1.00 98.12 238 ILE A C 1
ATOM 1945 O O . ILE A 1 238 ? 11.371 -14.452 -6.901 1.00 98.12 238 ILE A O 1
ATOM 1949 N N . GLY A 1 239 ? 12.359 -12.444 -6.878 1.00 97.00 239 GLY A N 1
ATOM 1950 C CA . GLY A 1 239 ? 12.488 -12.386 -5.421 1.00 97.00 239 GLY A CA 1
ATOM 1951 C C . GLY A 1 239 ? 11.143 -12.528 -4.699 1.00 97.00 239 GLY A C 1
ATOM 1952 O O . GLY A 1 239 ? 11.074 -13.184 -3.661 1.00 97.00 239 GLY A O 1
ATOM 1953 N N . ALA A 1 240 ? 10.073 -11.981 -5.282 1.00 95.19 240 ALA A N 1
ATOM 1954 C CA . ALA A 1 240 ? 8.706 -12.091 -4.777 1.00 95.19 240 ALA A CA 1
ATOM 1955 C C . ALA A 1 240 ? 7.954 -13.358 -5.242 1.00 95.19 240 ALA A C 1
ATOM 1957 O O . ALA A 1 240 ? 6.900 -13.675 -4.695 1.00 95.19 240 ALA A O 1
ATOM 1958 N N . GLY A 1 241 ? 8.464 -14.084 -6.244 1.00 97.25 241 GLY A N 1
ATOM 1959 C CA . GLY A 1 241 ? 7.739 -15.184 -6.891 1.00 97.25 241 GLY A CA 1
ATOM 1960 C C . GLY A 1 241 ? 6.510 -14.724 -7.686 1.00 97.25 241 GLY A C 1
ATOM 1961 O O . GLY A 1 241 ? 5.555 -15.483 -7.835 1.00 97.25 241 GLY A O 1
ATOM 1962 N N . ASP A 1 242 ? 6.520 -13.487 -8.184 1.00 97.25 242 ASP A N 1
ATOM 1963 C CA . ASP A 1 242 ? 5.383 -12.834 -8.834 1.00 97.25 242 ASP A CA 1
ATOM 1964 C C . ASP A 1 242 ? 5.307 -13.183 -10.333 1.00 97.25 242 ASP A C 1
ATOM 1966 O O . ASP A 1 242 ? 5.815 -12.483 -11.225 1.00 97.25 242 ASP A O 1
ATOM 1970 N N . SER A 1 243 ? 4.680 -14.325 -10.622 1.00 97.31 243 SER A N 1
ATOM 1971 C CA . SER A 1 243 ? 4.468 -14.804 -11.990 1.00 97.31 243 SER A CA 1
ATOM 1972 C C . SER A 1 243 ? 3.464 -13.958 -12.769 1.00 97.31 243 SER A C 1
ATOM 1974 O O . SER A 1 243 ? 3.610 -13.804 -13.985 1.00 97.31 243 SER A O 1
ATOM 1976 N N . GLU A 1 244 ? 2.493 -13.348 -12.090 1.00 96.19 244 GLU A N 1
ATOM 1977 C CA . GLU A 1 244 ? 1.468 -12.513 -12.710 1.00 96.19 244 GLU A CA 1
ATOM 1978 C C . GLU A 1 244 ? 2.093 -11.282 -13.374 1.00 96.19 244 GLU A C 1
ATOM 1980 O O . GLU A 1 244 ? 1.943 -11.077 -14.588 1.00 96.19 244 GLU A O 1
ATOM 1985 N N . ARG A 1 245 ? 2.849 -10.492 -12.604 1.00 96.12 245 ARG A N 1
ATOM 1986 C CA . ARG A 1 245 ? 3.523 -9.292 -13.109 1.00 96.12 245 ARG A CA 1
ATOM 1987 C C . ARG A 1 245 ? 4.631 -9.638 -14.092 1.00 96.12 245 ARG A C 1
ATOM 1989 O O . ARG A 1 245 ? 4.800 -8.929 -15.085 1.00 96.12 245 ARG A O 1
ATOM 1996 N N . THR A 1 246 ? 5.315 -10.770 -13.908 1.00 97.75 246 THR A N 1
ATOM 1997 C CA . THR A 1 246 ? 6.257 -11.291 -14.917 1.00 97.75 246 THR A CA 1
ATOM 1998 C C . THR A 1 246 ? 5.543 -11.553 -16.248 1.00 97.75 246 THR A C 1
ATOM 2000 O O . THR A 1 246 ? 6.016 -11.171 -17.325 1.00 97.75 246 THR A O 1
ATOM 2003 N N . GLY A 1 247 ? 4.360 -12.167 -16.196 1.00 96.69 247 GLY A N 1
ATOM 2004 C CA . GLY A 1 247 ? 3.513 -12.391 -17.361 1.00 96.69 247 GLY A CA 1
ATOM 2005 C C . GLY A 1 247 ? 3.090 -11.086 -18.037 1.00 96.69 247 GLY A C 1
ATOM 2006 O O . GLY A 1 247 ? 3.096 -10.997 -19.264 1.00 96.69 247 GLY A O 1
ATOM 2007 N N . VAL A 1 248 ? 2.758 -10.049 -17.264 1.00 95.00 248 VAL A N 1
ATOM 2008 C CA . VAL A 1 248 ? 2.456 -8.717 -17.813 1.00 95.00 248 VAL A CA 1
ATOM 2009 C C . VAL A 1 248 ? 3.674 -8.130 -18.526 1.00 95.00 248 VAL A C 1
ATOM 2011 O O . VAL A 1 248 ? 3.559 -7.709 -19.678 1.00 95.00 248 VAL A O 1
ATOM 2014 N N . LEU A 1 249 ? 4.840 -8.155 -17.883 1.00 95.44 249 LEU A N 1
ATOM 2015 C CA . LEU A 1 249 ? 6.073 -7.575 -18.410 1.00 95.44 249 LEU A CA 1
ATOM 2016 C C . LEU A 1 249 ? 6.482 -8.210 -19.749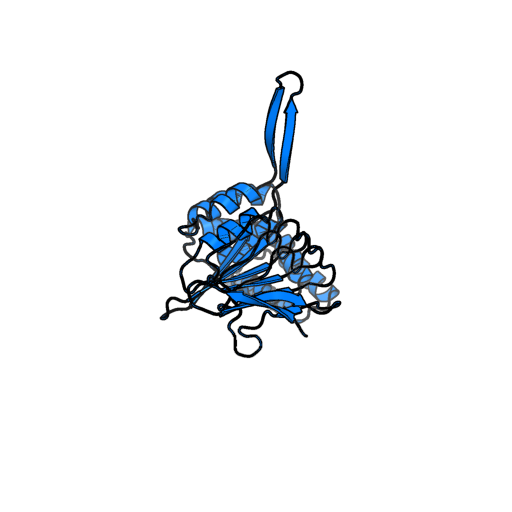 1.00 95.44 249 LEU A C 1
ATOM 2018 O O . LEU A 1 249 ? 6.825 -7.508 -20.704 1.00 95.44 249 LEU A O 1
ATOM 2022 N N . THR A 1 250 ? 6.361 -9.537 -19.856 1.00 96.31 250 THR A N 1
ATOM 2023 C CA . THR A 1 250 ? 6.612 -10.265 -21.110 1.00 96.31 250 THR A CA 1
ATOM 2024 C C . THR A 1 250 ? 5.567 -9.965 -22.190 1.00 96.31 250 THR A C 1
ATOM 2026 O O . THR A 1 250 ? 5.923 -9.854 -23.361 1.00 96.31 250 THR A O 1
ATOM 2029 N N . ARG A 1 251 ? 4.283 -9.789 -21.843 1.00 95.69 251 ARG A N 1
ATOM 2030 C CA . ARG A 1 251 ? 3.235 -9.387 -22.806 1.00 95.69 251 ARG A CA 1
ATOM 2031 C C . ARG A 1 251 ? 3.409 -7.958 -23.317 1.00 95.69 251 ARG A C 1
ATOM 2033 O O . ARG A 1 251 ? 3.039 -7.682 -24.451 1.00 95.69 251 ARG A O 1
ATOM 2040 N N . MET A 1 252 ? 3.958 -7.062 -22.500 1.00 95.06 252 MET A N 1
ATOM 2041 C CA . MET A 1 252 ? 4.230 -5.674 -22.887 1.00 95.06 252 MET A CA 1
ATOM 2042 C C . MET A 1 252 ? 5.477 -5.516 -23.772 1.00 95.06 252 MET A C 1
ATOM 2044 O O . MET A 1 252 ? 5.711 -4.413 -24.276 1.00 95.06 252 MET A O 1
ATOM 2048 N N . GLU A 1 253 ? 6.242 -6.595 -23.969 1.00 95.69 253 GLU A N 1
ATOM 2049 C CA . GLU A 1 253 ? 7.477 -6.650 -24.761 1.00 95.69 253 GLU A CA 1
ATOM 2050 C C . GLU A 1 253 ? 8.583 -5.702 -24.277 1.00 95.69 253 GLU A C 1
ATOM 2052 O O . GLU A 1 253 ? 9.330 -5.124 -25.068 1.00 95.69 253 GLU A O 1
ATOM 2057 N N . LEU A 1 254 ? 8.701 -5.555 -22.954 1.00 93.56 254 LEU A N 1
ATOM 2058 C CA . LEU A 1 254 ? 9.622 -4.600 -22.330 1.00 93.56 254 LEU A CA 1
ATOM 2059 C C . LEU A 1 254 ? 10.993 -5.188 -21.983 1.00 93.56 254 LEU A C 1
ATOM 2061 O O . LEU A 1 254 ? 11.880 -4.446 -21.605 1.00 93.56 254 LEU A O 1
ATOM 2065 N N . LEU A 1 255 ? 11.215 -6.495 -22.126 1.00 96.25 255 LEU A N 1
ATOM 2066 C CA . LEU A 1 255 ? 12.483 -7.110 -21.715 1.00 96.25 255 LEU A CA 1
ATOM 2067 C C . LEU A 1 255 ? 13.494 -7.181 -22.866 1.00 96.25 255 LEU A C 1
ATOM 2069 O O . LEU A 1 255 ? 13.184 -7.737 -23.934 1.00 96.25 255 LEU A O 1
ATOM 2073 N N . ALA A 1 256 ? 14.697 -6.653 -22.629 1.00 94.94 256 ALA A N 1
ATOM 2074 C CA . ALA A 1 256 ? 15.887 -6.855 -23.456 1.00 94.94 256 ALA A CA 1
ATOM 2075 C C . ALA A 1 256 ? 16.424 -8.294 -23.330 1.00 94.94 256 ALA A C 1
ATOM 2077 O O . ALA A 1 256 ? 16.092 -9.002 -22.377 1.00 94.94 256 ALA A O 1
ATOM 2078 N N . GLU A 1 257 ? 17.232 -8.738 -24.294 1.00 95.06 257 GLU A N 1
ATOM 2079 C CA . GLU A 1 257 ? 17.743 -10.117 -24.342 1.00 95.06 257 GLU A CA 1
ATOM 2080 C C . GLU A 1 257 ? 18.539 -10.464 -23.078 1.00 95.06 257 GLU A C 1
ATOM 2082 O O . GLU A 1 257 ? 18.315 -11.505 -22.460 1.00 95.06 257 GLU A O 1
ATOM 2087 N N . GLU A 1 258 ? 19.389 -9.548 -22.621 1.00 96.69 258 GLU A N 1
ATOM 2088 C CA . GLU A 1 258 ? 20.221 -9.713 -21.431 1.00 96.69 258 GLU A CA 1
ATOM 2089 C C . GLU A 1 258 ? 19.370 -9.931 -20.174 1.00 96.69 258 GLU A C 1
ATOM 2091 O O . GLU A 1 258 ? 19.677 -10.800 -19.351 1.00 96.69 258 GLU A O 1
ATOM 2096 N N . ALA A 1 259 ? 18.264 -9.188 -20.053 1.00 97.81 259 ALA A N 1
ATOM 2097 C CA . ALA A 1 259 ? 17.320 -9.322 -18.950 1.00 97.81 259 ALA A CA 1
ATOM 2098 C C . ALA A 1 259 ? 16.609 -10.679 -18.977 1.00 97.81 259 ALA A C 1
ATOM 2100 O O . ALA A 1 259 ? 16.520 -11.349 -17.950 1.00 97.81 259 ALA A O 1
ATOM 2101 N N . VAL A 1 260 ? 16.163 -11.132 -20.151 1.00 97.81 260 VAL A N 1
ATOM 2102 C CA . VAL A 1 260 ? 15.512 -12.443 -20.306 1.00 97.81 260 VAL A CA 1
ATOM 2103 C C . VAL A 1 260 ? 16.458 -13.575 -19.913 1.00 97.81 260 VAL A C 1
ATOM 2105 O O . VAL A 1 260 ? 16.073 -14.453 -19.140 1.00 97.81 260 VAL A O 1
ATOM 2108 N N . GLN A 1 261 ? 17.706 -13.538 -20.387 1.00 98.06 261 GLN A N 1
ATOM 2109 C CA . GLN A 1 261 ? 18.702 -14.561 -20.058 1.00 98.06 261 GLN A CA 1
ATOM 2110 C C . GLN A 1 261 ? 19.046 -14.562 -18.564 1.00 98.06 261 GLN A C 1
ATOM 2112 O O . GLN A 1 261 ? 19.196 -15.629 -17.964 1.00 98.06 261 GLN A O 1
ATOM 2117 N N . TYR A 1 262 ? 19.137 -13.384 -17.939 1.00 98.38 262 TYR A N 1
ATOM 2118 C CA . TYR A 1 262 ? 19.239 -13.270 -16.485 1.00 98.38 262 TYR A CA 1
ATOM 2119 C C . TYR A 1 262 ? 18.042 -13.937 -15.793 1.00 98.38 262 TYR A C 1
ATOM 2121 O O . TYR A 1 262 ? 18.238 -14.850 -14.991 1.00 98.38 262 TYR A O 1
ATOM 2129 N N . GLY A 1 263 ? 16.817 -13.555 -16.155 1.00 98.31 263 GLY A N 1
ATOM 2130 C CA . GLY A 1 263 ? 15.609 -14.044 -15.500 1.00 98.31 263 GLY A CA 1
ATOM 2131 C C . GLY A 1 263 ? 15.394 -15.552 -15.641 1.00 98.31 263 GLY A C 1
ATOM 2132 O O . GLY A 1 263 ? 15.027 -16.192 -14.662 1.00 98.31 263 GLY A O 1
ATOM 2133 N N . ILE A 1 264 ? 15.674 -16.153 -16.806 1.00 98.50 264 ILE A N 1
ATOM 2134 C CA . ILE A 1 264 ? 15.574 -17.615 -16.990 1.00 98.50 264 ILE A CA 1
ATOM 2135 C C . ILE A 1 264 ? 16.532 -18.339 -16.037 1.00 98.50 264 ILE A C 1
ATOM 2137 O O . ILE A 1 264 ? 16.138 -19.302 -15.374 1.00 98.50 264 ILE A O 1
ATOM 2141 N N . ARG A 1 265 ? 17.786 -17.874 -15.942 1.00 98.44 265 ARG A N 1
ATOM 2142 C CA . ARG A 1 265 ? 18.787 -18.477 -15.048 1.00 98.44 265 ARG A CA 1
ATOM 2143 C C . ARG A 1 265 ? 18.378 -18.352 -13.585 1.00 98.44 265 ARG A C 1
ATOM 2145 O O . ARG A 1 265 ? 18.407 -19.351 -12.870 1.00 98.44 265 ARG A O 1
ATOM 2152 N N . GLU A 1 266 ? 17.982 -17.157 -13.156 1.00 98.50 266 GLU A N 1
ATOM 2153 C CA . GLU A 1 266 ? 17.615 -16.906 -11.762 1.00 98.50 266 GLU A CA 1
ATOM 2154 C C . GLU A 1 266 ? 16.325 -17.639 -11.377 1.00 98.50 266 GLU A C 1
ATOM 2156 O O . GLU A 1 266 ? 16.322 -18.369 -10.389 1.00 98.50 266 GLU A O 1
ATOM 2161 N N . ALA A 1 267 ? 15.267 -17.572 -12.190 1.00 98.19 267 ALA A N 1
ATOM 2162 C CA . ALA A 1 267 ? 14.022 -18.300 -11.934 1.00 98.19 267 ALA A CA 1
ATOM 2163 C C . ALA A 1 267 ? 14.248 -19.820 -11.886 1.00 98.19 267 ALA A C 1
ATOM 2165 O O . ALA A 1 267 ? 13.676 -20.513 -11.043 1.00 98.19 267 ALA A O 1
ATOM 2166 N N . SER A 1 268 ? 15.122 -20.356 -12.748 1.00 97.94 268 SER A N 1
ATOM 2167 C CA . SER A 1 268 ? 15.516 -21.765 -12.685 1.00 97.94 268 SER A CA 1
ATOM 2168 C C . SER A 1 268 ? 16.275 -22.098 -11.397 1.00 97.94 268 SER A C 1
ATOM 2170 O O . SER A 1 268 ? 16.057 -23.176 -10.840 1.00 97.94 268 SER A O 1
ATOM 2172 N N . ARG A 1 269 ? 17.159 -21.209 -10.922 1.00 97.75 269 ARG A N 1
ATOM 2173 C CA . ARG A 1 269 ? 17.905 -21.391 -9.667 1.00 97.75 269 ARG A CA 1
ATOM 2174 C C . ARG A 1 269 ? 16.965 -21.409 -8.461 1.00 97.75 269 ARG A C 1
ATOM 2176 O O . ARG A 1 269 ? 17.073 -22.309 -7.631 1.00 97.75 269 ARG A O 1
ATOM 2183 N N . GLU A 1 270 ? 16.007 -20.486 -8.423 1.00 97.31 270 GLU A N 1
ATOM 2184 C CA . GLU A 1 270 ? 14.983 -20.373 -7.373 1.00 97.31 270 GLU A CA 1
ATOM 2185 C C . GLU A 1 270 ? 13.827 -21.385 -7.533 1.00 97.31 270 GLU A C 1
ATOM 2187 O O . GLU A 1 270 ? 12.888 -21.399 -6.740 1.00 97.31 270 GLU A O 1
ATOM 2192 N N . AR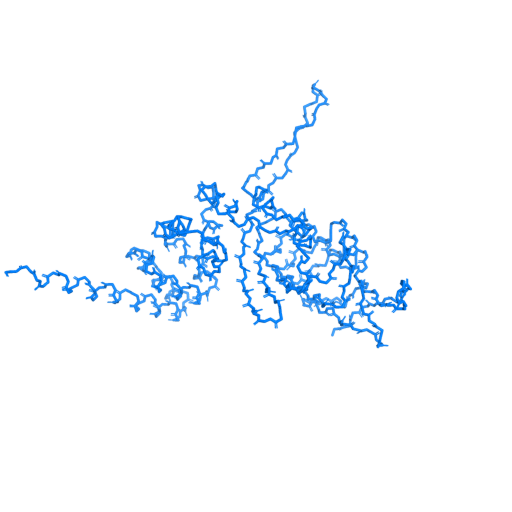G A 1 271 ? 13.888 -22.271 -8.542 1.00 97.50 271 ARG A N 1
ATOM 2193 C CA . ARG A 1 271 ? 12.877 -23.306 -8.849 1.00 97.50 271 ARG A CA 1
ATOM 2194 C C . ARG A 1 271 ? 11.476 -22.753 -9.149 1.00 97.50 271 ARG A C 1
ATOM 2196 O O . ARG A 1 271 ? 10.479 -23.450 -8.964 1.00 97.50 271 ARG A O 1
ATOM 2203 N N . GLN A 1 272 ? 11.394 -21.535 -9.671 1.00 97.94 272 GLN A N 1
ATOM 2204 C CA . GLN A 1 272 ? 10.151 -20.886 -10.086 1.00 97.94 272 GLN A CA 1
ATOM 2205 C C . GLN A 1 272 ? 9.816 -21.264 -11.534 1.00 97.94 272 GLN A C 1
ATOM 2207 O O . GLN A 1 272 ? 10.113 -20.543 -12.488 1.00 97.94 272 GLN A O 1
ATOM 2212 N N . THR A 1 273 ? 9.221 -22.446 -11.707 1.00 96.88 273 THR A N 1
ATOM 2213 C CA . THR A 1 273 ? 8.958 -23.053 -13.024 1.00 96.88 273 THR A CA 1
ATOM 2214 C C . THR A 1 273 ? 8.014 -22.229 -13.899 1.00 96.88 273 THR A C 1
ATOM 2216 O O . THR A 1 273 ? 8.222 -22.172 -15.109 1.00 96.88 273 THR A O 1
ATOM 2219 N N . GLU A 1 274 ? 7.021 -21.563 -13.307 1.00 98.12 274 GLU A N 1
ATOM 2220 C CA . GLU A 1 274 ? 6.073 -20.710 -14.033 1.00 98.12 274 GLU A CA 1
ATOM 2221 C C . GLU A 1 274 ? 6.763 -19.479 -14.638 1.00 98.12 274 GLU A C 1
ATOM 2223 O O . GLU A 1 274 ? 6.693 -19.265 -15.847 1.00 98.12 274 GLU A O 1
ATOM 2228 N N . ILE A 1 275 ? 7.506 -18.723 -13.824 1.00 98.25 275 ILE A N 1
ATOM 2229 C CA . ILE A 1 275 ? 8.286 -17.558 -14.271 1.00 98.25 275 ILE A CA 1
ATOM 2230 C C . ILE A 1 275 ? 9.313 -17.974 -15.327 1.00 98.25 275 ILE A C 1
ATOM 2232 O O . ILE A 1 275 ? 9.411 -17.339 -16.377 1.00 98.25 275 ILE A O 1
ATOM 2236 N N . CYS A 1 276 ? 10.039 -19.072 -15.098 1.00 98.12 276 CYS A N 1
ATOM 2237 C CA . CYS A 1 276 ? 10.989 -19.600 -16.076 1.00 98.12 276 CYS A CA 1
ATOM 2238 C C . CYS A 1 276 ? 10.298 -19.919 -17.416 1.00 98.12 276 CYS A C 1
ATOM 2240 O O . CYS A 1 276 ? 10.770 -19.503 -18.475 1.00 98.12 276 CYS A O 1
ATOM 2242 N N . GLY A 1 277 ? 9.134 -20.579 -17.376 1.00 98.12 277 GLY A N 1
ATOM 2243 C CA . GLY A 1 277 ? 8.330 -20.884 -18.559 1.00 98.12 277 GLY A CA 1
ATOM 2244 C C . GLY A 1 277 ? 7.883 -19.637 -19.327 1.00 98.12 277 GLY A C 1
ATOM 2245 O O . GLY A 1 277 ? 8.052 -19.586 -20.548 1.00 98.12 277 GLY A O 1
ATOM 2246 N N . LEU A 1 278 ? 7.385 -18.615 -18.620 1.00 98.31 278 LEU A N 1
ATOM 2247 C CA . LEU A 1 278 ? 6.978 -17.331 -19.204 1.00 98.31 278 LEU A CA 1
ATOM 2248 C C . LEU A 1 278 ? 8.137 -16.653 -19.947 1.00 98.31 278 LEU A C 1
ATOM 2250 O O . LEU A 1 278 ? 7.973 -16.189 -21.079 1.00 98.31 278 LEU A O 1
ATOM 2254 N N . LEU A 1 279 ? 9.324 -16.633 -19.337 1.00 98.31 279 LEU A N 1
ATOM 2255 C CA . LEU A 1 279 ?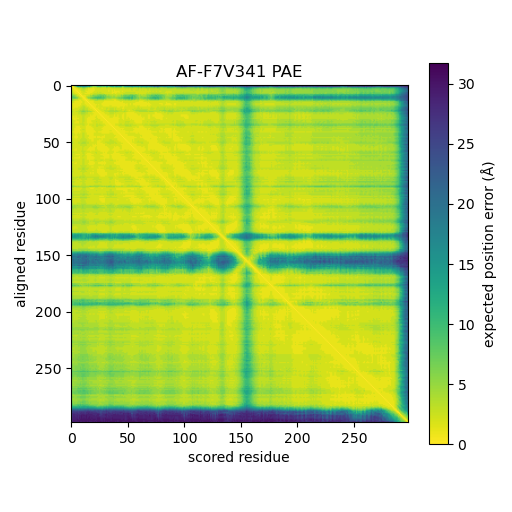 10.511 -16.015 -19.924 1.00 98.31 279 LEU A CA 1
ATOM 2256 C C . LEU A 1 279 ? 11.047 -16.807 -21.124 1.00 98.31 279 LEU A C 1
ATOM 2258 O O . LEU A 1 279 ? 11.389 -16.207 -22.141 1.00 98.31 279 LEU A O 1
ATOM 2262 N N . MET A 1 280 ? 11.052 -18.143 -21.067 1.00 97.44 280 MET A N 1
ATOM 2263 C CA . MET A 1 280 ? 11.436 -18.984 -22.209 1.00 97.44 280 MET A CA 1
ATOM 2264 C C . MET A 1 280 ? 10.465 -18.839 -23.389 1.00 97.44 280 MET A C 1
ATOM 2266 O O . MET A 1 280 ? 10.876 -18.846 -24.551 1.00 97.44 280 MET A O 1
ATOM 2270 N N . GLU A 1 281 ? 9.160 -18.721 -23.130 1.00 97.06 281 GLU A N 1
ATOM 2271 C CA . GLU A 1 281 ? 8.180 -18.459 -24.184 1.00 97.06 281 GLU A CA 1
ATOM 2272 C C . GLU A 1 281 ? 8.382 -17.077 -24.811 1.00 97.06 281 GLU A C 1
ATOM 2274 O O . GLU A 1 281 ? 8.344 -16.940 -26.037 1.00 97.06 281 GLU A O 1
ATOM 2279 N N . TYR A 1 282 ? 8.633 -16.064 -23.985 1.00 96.44 282 TYR A N 1
ATOM 2280 C CA . TYR A 1 282 ? 8.971 -14.724 -24.444 1.00 96.44 282 TYR A CA 1
ATOM 2281 C C . TYR A 1 282 ? 10.214 -14.711 -25.351 1.00 96.44 282 TYR A C 1
ATOM 2283 O O . TYR A 1 282 ? 10.147 -14.177 -26.461 1.00 96.44 282 TYR A O 1
ATOM 2291 N N . ASP A 1 283 ? 11.294 -15.377 -24.935 1.00 95.94 283 ASP A N 1
ATOM 2292 C CA . ASP A 1 283 ? 12.544 -15.497 -25.697 1.00 95.94 283 ASP A CA 1
ATOM 2293 C C . ASP A 1 283 ? 12.314 -16.120 -27.086 1.00 95.94 283 ASP A C 1
ATOM 2295 O O . ASP A 1 283 ? 12.690 -15.565 -28.124 1.00 95.94 283 ASP A O 1
ATOM 2299 N N . ARG A 1 284 ? 11.566 -17.234 -27.134 1.00 93.94 284 ARG A N 1
ATOM 2300 C CA . ARG A 1 284 ? 11.213 -17.907 -28.396 1.00 93.94 284 ARG A CA 1
ATOM 2301 C C . ARG A 1 284 ? 10.414 -17.010 -29.338 1.00 93.94 284 ARG A C 1
ATOM 2303 O O . ARG A 1 284 ? 10.658 -17.039 -30.547 1.00 93.94 284 ARG A O 1
ATOM 2310 N N . ARG A 1 285 ? 9.461 -16.228 -28.816 1.00 92.69 285 ARG A N 1
ATOM 2311 C CA . ARG A 1 285 ? 8.647 -15.306 -29.629 1.00 92.69 285 ARG A CA 1
ATOM 2312 C C . ARG A 1 285 ? 9.509 -14.212 -30.260 1.00 92.69 285 ARG A C 1
ATOM 2314 O O . ARG A 1 285 ? 9.379 -13.984 -31.465 1.00 92.69 285 ARG A O 1
ATOM 2321 N N . LYS A 1 286 ? 10.440 -13.611 -29.507 1.00 85.56 286 LYS A N 1
ATOM 2322 C CA . LYS A 1 286 ? 11.386 -12.622 -30.055 1.00 85.56 286 LYS A CA 1
ATOM 2323 C C . LYS A 1 286 ? 12.312 -13.227 -31.115 1.00 85.56 286 LYS A C 1
ATOM 2325 O O . LYS A 1 286 ? 12.447 -12.657 -32.200 1.00 85.56 286 LYS A O 1
ATOM 2330 N N . GLY A 1 287 ? 12.863 -14.417 -30.869 1.00 75.62 287 GLY A N 1
ATOM 2331 C CA . GLY A 1 287 ? 13.725 -15.114 -31.833 1.00 75.62 287 GLY A CA 1
ATOM 2332 C C . GLY A 1 287 ? 13.018 -15.521 -33.137 1.00 75.62 287 GLY A C 1
ATOM 2333 O O . GLY A 1 287 ? 13.605 -15.452 -34.220 1.00 75.62 287 GLY A O 1
ATOM 2334 N N . ALA A 1 288 ? 11.739 -15.908 -33.074 1.00 69.44 288 ALA A N 1
ATOM 2335 C CA . ALA A 1 288 ? 10.940 -16.245 -34.257 1.00 69.44 288 ALA A CA 1
ATOM 2336 C C . ALA A 1 288 ? 10.550 -15.012 -35.098 1.00 69.44 288 ALA A C 1
ATOM 2338 O O . ALA A 1 288 ? 10.456 -15.109 -36.324 1.00 69.44 288 ALA A O 1
ATOM 2339 N N . GLY A 1 289 ? 10.347 -13.854 -34.457 1.00 58.53 289 GLY A N 1
ATOM 2340 C CA . GLY A 1 289 ? 10.070 -12.579 -35.128 1.00 58.53 289 GLY A CA 1
ATOM 2341 C C . GLY A 1 289 ? 11.277 -12.009 -35.883 1.00 58.53 289 GLY A C 1
ATOM 2342 O O . GLY A 1 289 ? 11.110 -11.484 -36.984 1.00 58.53 289 GLY A O 1
ATOM 2343 N N . GLY A 1 290 ? 12.492 -12.180 -35.347 1.00 51.66 290 GLY A N 1
ATOM 2344 C CA . GLY A 1 290 ? 13.741 -11.760 -36.000 1.00 51.66 290 GLY A CA 1
ATOM 2345 C C . GLY A 1 290 ? 14.039 -12.528 -37.293 1.00 51.66 290 GLY A C 1
ATOM 2346 O O . GLY A 1 290 ? 14.314 -11.922 -38.327 1.00 51.66 290 GLY A O 1
ATOM 2347 N N . ARG A 1 291 ? 13.860 -13.857 -37.291 1.00 50.50 291 ARG A N 1
ATOM 2348 C CA . ARG A 1 291 ? 14.131 -14.713 -38.468 1.00 50.50 291 ARG A CA 1
ATOM 2349 C C . ARG A 1 291 ? 13.215 -14.457 -39.673 1.00 50.50 291 ARG A C 1
ATOM 2351 O O . ARG A 1 291 ? 13.610 -14.735 -40.802 1.00 50.50 291 ARG A O 1
ATOM 2358 N N . LYS A 1 292 ? 12.005 -13.920 -39.468 1.00 48.00 292 LYS A N 1
ATOM 2359 C CA . LYS A 1 292 ? 11.089 -13.556 -40.569 1.00 48.00 292 LYS A CA 1
ATOM 2360 C C . LYS A 1 292 ? 11.452 -12.239 -41.269 1.00 48.00 292 LYS A C 1
ATOM 2362 O O . LYS A 1 292 ? 11.007 -12.034 -42.393 1.00 48.00 292 LYS A O 1
ATOM 2367 N N . ARG A 1 293 ? 12.227 -11.347 -40.637 1.00 45.78 293 ARG A N 1
ATOM 2368 C CA . ARG A 1 293 ? 12.642 -10.067 -41.247 1.00 45.78 293 ARG A CA 1
ATOM 2369 C C . ARG A 1 293 ? 13.875 -10.194 -42.149 1.00 45.78 293 ARG A C 1
ATOM 2371 O O . ARG A 1 293 ? 14.008 -9.402 -43.071 1.00 45.78 293 ARG A O 1
ATOM 2378 N N . GLU A 1 294 ? 14.717 -11.207 -41.948 1.00 45.88 294 GLU A N 1
ATOM 2379 C CA . GLU A 1 294 ? 15.931 -11.426 -42.758 1.00 45.88 294 GLU A CA 1
ATOM 2380 C C . GLU A 1 294 ? 15.696 -12.211 -44.063 1.00 45.88 294 GLU A C 1
ATOM 2382 O O . GLU A 1 294 ? 16.593 -12.317 -44.890 1.00 45.88 294 GLU A O 1
ATOM 2387 N N . THR A 1 295 ? 14.497 -12.757 -44.293 1.00 45.88 295 THR A N 1
ATOM 2388 C CA . THR A 1 295 ? 14.221 -13.637 -45.448 1.00 45.88 295 THR A CA 1
ATOM 2389 C C . THR A 1 295 ? 13.652 -12.930 -46.687 1.00 45.88 295 THR A C 1
ATOM 2391 O O . THR A 1 295 ? 13.341 -13.600 -47.667 1.00 45.88 295 THR A O 1
ATOM 2394 N N . PHE A 1 296 ? 13.558 -11.594 -46.694 1.00 49.00 296 PHE A N 1
ATOM 2395 C CA . PHE A 1 296 ? 13.052 -10.806 -47.834 1.00 49.00 296 PHE A CA 1
ATOM 2396 C C . PHE A 1 296 ? 14.024 -9.709 -48.293 1.00 49.00 296 PHE A C 1
ATOM 2398 O O . PHE A 1 296 ? 13.644 -8.555 -48.482 1.00 49.00 296 PHE A O 1
ATOM 2405 N N . SER A 1 297 ? 15.287 -10.071 -48.507 1.00 46.31 297 SER A N 1
ATOM 2406 C CA . SER A 1 297 ? 16.197 -9.274 -49.334 1.00 46.31 297 SER A CA 1
ATOM 2407 C C . SER A 1 297 ? 17.057 -10.189 -50.207 1.00 46.31 297 SER A C 1
ATOM 2409 O O . SER A 1 297 ? 18.185 -10.520 -49.841 1.00 46.31 297 SER A O 1
ATOM 2411 N N . LEU A 1 298 ? 16.500 -10.610 -51.343 1.00 39.81 298 LEU A N 1
ATOM 2412 C CA . LEU A 1 298 ? 17.222 -11.092 -52.524 1.00 39.81 298 LEU A CA 1
ATOM 2413 C C . LEU A 1 298 ? 16.498 -10.590 -53.773 1.00 39.81 298 LEU A C 1
ATOM 2415 O O . LEU A 1 298 ? 15.249 -10.681 -53.786 1.00 39.81 298 LEU A O 1
#

Secondary structure (DSSP, 8-state):
-PEEEEEEEETTEEEEEEEEE-TT-SEEE--SEETTEEEEEE-TTTTTT-SS--EEE--TT--EE-TTTTTT-TT--EEEEETT--EE-TTTTTT-TT--EEEEEESS--THHHHHHHHT--S-EEEEEEEE-SS-EEEEEEEE--EEEEEEEETTTTEEEEEEEESHHHHHTTB-SS-B-HHHHHHTHHHHHTT-HHHHHHHHHHHHHS-TT--HHHHHHHHHHHHHTHHHHHHHHHHHT-HHHHHHHHHTT---HHHHHHHHHHHHHTT-HHHHHHHHHHHHHHHHHHHHHTTS--

Radius of gyration: 22.86 Å; Cα contacts (8 Å, |Δi|>4): 592; chains: 1; bounding box: 51×55×78 Å

Nearest PDB structures (foldseek):
  4gt6-assembly1_A  TM=7.519E-01  e=1.005E-04  Faecalibacterium duncaniae
  4fs7-assembly1_A  TM=5.943E-01  e=5.101E-05  Bacteroides ovatus ATCC 8483
  6mlx-assembly3_C  TM=5.514E-01  e=5.398E-05  Treponema pallidum
  4h09-assembly2_B  TM=7.748E-01  e=1.926E-02  Eubacterium ventriosum ATCC 27560
  6xns-assembly2_D  TM=3.300E-01  e=3.298E+00  synthetic construct

pLDDT: mean 93.7, std 10.21, range [39.81, 98.88]

Solvent-accessible surface area (backbone atoms only — not comparable to full-atom values): 15475 Å² total; per-residue (Å²): 136,59,67,41,67,45,84,43,83,53,97,93,41,71,29,26,27,35,49,35,57,55,89,80,45,36,67,46,71,53,62,54,49,59,96,86,31,44,21,33,33,38,30,61,44,28,42,42,57,34,73,47,28,31,33,41,36,46,46,65,54,31,32,33,41,28,41,24,20,37,18,39,13,60,46,22,32,39,40,36,35,38,39,46,48,78,43,80,39,66,43,29,55,22,63,27,77,46,40,38,39,38,37,36,40,32,72,68,77,43,30,41,53,58,34,55,55,50,72,34,47,53,50,48,33,32,39,39,36,42,39,43,78,89,82,54,78,48,65,40,39,52,60,35,49,35,36,46,85,45,75,47,75,38,79,89,75,76,41,77,45,80,44,79,42,74,62,12,61,70,50,51,69,25,38,38,62,89,40,69,40,52,63,60,42,57,70,46,45,74,62,32,54,77,73,39,58,69,61,32,44,52,35,34,53,30,40,70,75,27,52,72,82,61,49,71,71,56,51,48,54,35,47,53,50,41,37,76,39,24,49,61,45,40,51,53,32,56,75,69,66,39,45,67,61,50,49,50,45,56,74,69,67,34,62,41,71,70,26,42,58,50,38,34,54,50,22,55,72,74,65,38,63,66,47,23,49,51,40,53,52,43,52,51,54,55,57,56,57,55,62,65,68,73,76,79,80,130

Sequence (298 aa):
MAVTAEKRQGKDGEYMEITGADPGTEVLVIPETVDGIPVRSVGSNAFSRREDLREIRIPGSVRQLKGFAFYHCPRLERLSMTDSVEDYYDGVIRQCRNLSEISVTMQRENYRILHELLGDNDRQVTFQLEIEDGKSRETVRLTFPEYVYNFQEDTMARAIHHKIEGAGYPFRECVSRDGIDFRGYDRLFFRISSYDTDTAVEIALNRLMYPKELLEEAKEQYRDFLREHGIDALRILIGAGDSERTGVLTRMELLAEEAVQYGIREASRERQTEICGLLMEYDRRKGAGGRKRETFSL

Mean predicted aligned error: 5.49 Å

Foldseek 3Di:
DDFDWDWDADPVGIAIETQEDDQLPQEAEDDQDDPNHGHAEYDACSQAQRQRHQEYEEELSYAEYEACSNAQHQNHAEYEYELNHNYYYHQSPANNANHAEYEYEYAPQQLVVVLRVLVRDQAWHKYWYFYCPPPDTAIAIAIAHHKDWDWDQPVVVRDIDIDIGDLRPQLSVQRDRRGGVPVSNLVSLVVCVVPPVLSSLVRLLRCQVRVVVPDPVSVVVSLQSCLVCLQSNLVNCLVVLPLPSLLVCLVSVSYDPVSLVNNLVSCVVSVSVSSNVSSVVSNVVVVVVVVVVPPPDD